Protein AF-0000000087411231 (afdb_homodimer)

pLDDT: mean 96.14, std 9.13, range [47.72, 98.94]

Nearest PDB structures (foldseek):
  5fq0-assembly1_A  TM=8.652E-01  e=1.206E-06  Halomonas sp.
  5fpz-assembly1_A-2  TM=8.728E-01  e=7.879E-06  Yersinia enterocolitica subsp. enterocolitica 8081
  3h8u-assembly1_B  TM=8.174E-01  e=1.911E-05  Klebsiella pneumoniae subsp. pneumoniae MGH 78578
  3h8u-assembly1_A  TM=7.606E-01  e=2.121E-05  Klebsiella pneumoniae subsp. pneumoniae MGH 78578
  2i45-assembly4_H  TM=8.165E-01  e=4.885E-05  Neisseria meningitidis

Structure (mmCIF, N/CA/C/O backbone):
data_AF-0000000087411231-model_v1
#
loop_
_entity.id
_entity.type
_entity.pdbx_description
1 polymer 'Cupin domain-containing protein'
#
loop_
_atom_site.group_PDB
_atom_site.id
_atom_site.type_symbol
_atom_site.label_atom_id
_atom_site.label_alt_id
_atom_site.label_comp_id
_atom_site.label_asym_id
_atom_site.label_entity_id
_atom_site.label_seq_id
_atom_site.pdbx_PDB_ins_code
_atom_site.Cartn_x
_atom_site.Cartn_y
_atom_site.Cartn_z
_atom_site.occupancy
_atom_site.B_iso_or_equiv
_atom_site.auth_seq_id
_atom_site.auth_comp_id
_atom_site.auth_asym_id
_atom_site.auth_atom_id
_atom_site.pdbx_PDB_model_num
ATOM 1 N N . MET A 1 1 ? -2.414 36.594 -11.141 1 47.72 1 MET A N 1
ATOM 2 C CA . MET A 1 1 ? -1.856 35.344 -11.633 1 47.72 1 MET A CA 1
ATOM 3 C C . MET A 1 1 ? -1.964 34.219 -10.586 1 47.72 1 MET A C 1
ATOM 5 O O . MET A 1 1 ? -1.482 34.406 -9.461 1 47.72 1 MET A O 1
ATOM 9 N N . LYS A 1 2 ? -2.99 33.406 -10.641 1 54.22 2 LYS A N 1
ATOM 10 C CA . LYS A 1 2 ? -3.17 32.438 -9.562 1 54.22 2 LYS A CA 1
ATOM 11 C C . LYS A 1 2 ? -1.924 31.578 -9.383 1 54.22 2 LYS A C 1
ATOM 13 O O . LYS A 1 2 ? -1.42 31 -10.344 1 54.22 2 LYS A O 1
ATOM 18 N N . GLN A 1 3 ? -1.006 31.969 -8.492 1 58.84 3 GLN A N 1
ATOM 19 C CA . GLN A 1 3 ? 0.163 31.125 -8.258 1 58.84 3 GLN A CA 1
ATOM 20 C C . GLN A 1 3 ? -0.217 29.656 -8.25 1 58.84 3 GLN A C 1
ATOM 22 O O . GLN A 1 3 ? -1.062 29.234 -7.461 1 58.84 3 GLN A O 1
ATOM 27 N N . VAL A 1 4 ? -0.148 29.156 -9.461 1 57.47 4 VAL A N 1
ATOM 28 C CA . VAL A 1 4 ? -0.49 27.734 -9.562 1 57.47 4 VAL A CA 1
ATOM 29 C C . VAL A 1 4 ? 0.307 26.938 -8.539 1 57.47 4 VAL A C 1
ATOM 31 O O . VAL A 1 4 ? 1.535 26.875 -8.617 1 57.47 4 VAL A O 1
ATOM 34 N N . ILE A 1 5 ? -0.11 26.922 -7.195 1 74.94 5 ILE A N 1
ATOM 35 C CA . ILE A 1 5 ? 0.594 26.172 -6.156 1 74.94 5 ILE A CA 1
ATOM 36 C C . ILE A 1 5 ? 0.52 24.672 -6.453 1 74.94 5 ILE A C 1
ATOM 38 O O . ILE A 1 5 ? -0.564 24.141 -6.684 1 74.94 5 ILE A O 1
ATOM 42 N N . ASN A 1 6 ? 1.626 24.156 -6.844 1 86.06 6 ASN A N 1
ATOM 43 C CA . ASN A 1 6 ? 1.698 22.719 -7.082 1 86.06 6 ASN A CA 1
ATOM 44 C C . ASN A 1 6 ? 1.345 21.922 -5.824 1 86.06 6 ASN A C 1
ATOM 46 O O . ASN A 1 6 ? 1.921 22.141 -4.762 1 86.06 6 ASN A O 1
ATOM 50 N N . PRO A 1 7 ? 0.408 21.109 -5.902 1 94.5 7 PRO A N 1
ATOM 51 C CA . PRO A 1 7 ? 0.033 20.359 -4.707 1 94.5 7 PRO A CA 1
ATOM 52 C C . PRO A 1 7 ? 1.182 19.516 -4.152 1 94.5 7 PRO A C 1
ATOM 54 O O . PRO A 1 7 ? 2.027 19.047 -4.918 1 94.5 7 PRO A O 1
ATOM 57 N N . ILE A 1 8 ? 1.271 19.406 -2.848 1 98 8 ILE A N 1
ATOM 58 C CA . ILE A 1 8 ? 2.244 18.562 -2.16 1 98 8 ILE A CA 1
ATOM 59 C C . ILE A 1 8 ? 1.894 17.094 -2.371 1 98 8 ILE A C 1
ATOM 61 O O . ILE A 1 8 ? 2.762 16.281 -2.707 1 98 8 ILE A O 1
ATOM 65 N N . GLY A 1 9 ? 0.56 16.766 -2.098 1 98.69 9 GLY A N 1
ATOM 66 C CA . GLY A 1 9 ? 0.086 15.391 -2.172 1 98.69 9 GLY A CA 1
ATOM 67 C C . GLY A 1 9 ? -0.519 15.039 -3.518 1 98.69 9 GLY A C 1
ATOM 68 O O . GLY A 1 9 ? -1.134 15.883 -4.1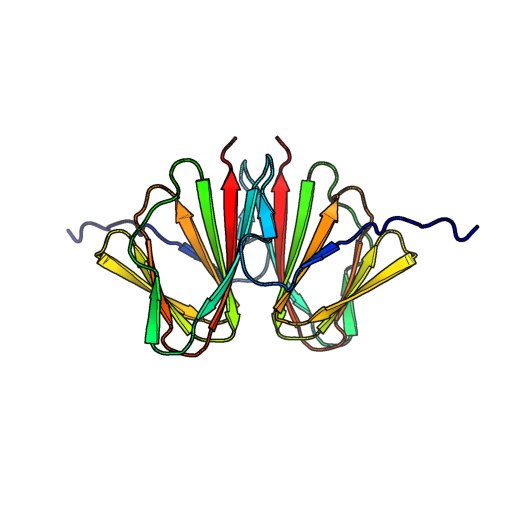68 1 98.69 9 GLY A O 1
ATOM 69 N N . GLN A 1 10 ? -0.316 13.898 -3.916 1 98.56 10 GLN A N 1
ATOM 70 C CA . GLN A 1 10 ? -0.94 13.352 -5.113 1 98.56 10 GLN A CA 1
ATOM 71 C C . GLN A 1 10 ? -1.928 12.242 -4.762 1 98.56 10 GLN A C 1
ATOM 73 O O . GLN A 1 10 ? -1.55 11.234 -4.16 1 98.56 10 GLN A O 1
ATOM 78 N N . GLU A 1 11 ? -3.205 12.422 -5.125 1 98.62 11 GLU A N 1
ATOM 79 C CA . GLU A 1 11 ? -4.199 11.359 -5.004 1 98.62 11 GLU A CA 1
ATOM 80 C C . GLU A 1 11 ? -4.168 10.438 -6.219 1 98.62 11 GLU A C 1
ATOM 82 O O . GLU A 1 11 ? -4.215 10.906 -7.359 1 98.62 11 GLU A O 1
ATOM 87 N N . ILE A 1 12 ? -4.094 9.188 -5.93 1 98.62 12 ILE A N 1
ATOM 88 C CA . ILE A 1 12 ? -3.977 8.188 -6.984 1 98.62 12 ILE A CA 1
ATOM 89 C C . ILE A 1 12 ? -5.145 7.211 -6.902 1 98.62 12 ILE A C 1
ATOM 91 O O . ILE A 1 12 ? -5.266 6.453 -5.938 1 98.62 12 ILE A O 1
ATOM 95 N N . ASN A 1 13 ? -6.035 7.184 -7.93 1 97.81 13 ASN A N 1
ATOM 96 C CA . ASN A 1 13 ? -7.195 6.301 -7.891 1 97.81 13 ASN A CA 1
ATOM 97 C C . ASN A 1 13 ? -7.527 5.746 -9.273 1 97.81 13 ASN A C 1
ATOM 99 O O . ASN A 1 13 ? -8.57 5.113 -9.461 1 97.81 13 ASN A O 1
ATOM 103 N N . THR A 1 14 ? -6.574 6.066 -10.211 1 98.25 14 THR A N 1
ATOM 104 C CA . THR A 1 14 ? -6.77 5.52 -11.547 1 98.25 14 THR A CA 1
ATOM 105 C C . THR A 1 14 ? -6.18 4.117 -11.648 1 98.25 14 THR A C 1
ATOM 107 O O . THR A 1 14 ? -5.262 3.766 -10.906 1 98.25 14 THR A O 1
ATOM 110 N N . LEU A 1 15 ? -6.645 3.34 -12.609 1 98.44 15 LEU A N 1
ATOM 111 C CA . LEU A 1 15 ? -6.176 1.973 -12.805 1 98.44 15 LEU A CA 1
ATOM 112 C C . LEU A 1 15 ? -4.871 1.952 -13.594 1 98.44 15 LEU A C 1
ATOM 114 O O . LEU A 1 15 ? -4.566 2.898 -14.328 1 98.44 15 LEU A O 1
ATOM 118 N N . GLY A 1 16 ? -4.148 0.864 -13.43 1 98.56 16 GLY A N 1
ATOM 119 C CA . GLY A 1 16 ? -2.932 0.663 -14.203 1 98.56 16 GLY A CA 1
ATOM 120 C C . GLY A 1 16 ? -1.675 1.047 -13.445 1 98.56 16 GLY A C 1
ATOM 121 O O . GLY A 1 16 ? -1.702 1.195 -12.219 1 98.56 16 GLY A O 1
ATOM 122 N N . LYS A 1 17 ? -0.571 1.087 -14.234 1 98.75 17 LYS A N 1
ATOM 123 C CA . LYS A 1 17 ? 0.69 1.554 -13.672 1 98.75 17 LYS A CA 1
ATOM 124 C C . LYS A 1 17 ? 0.624 3.041 -13.328 1 98.75 17 LYS A C 1
ATOM 126 O O . LYS A 1 17 ? 0.677 3.887 -14.227 1 98.75 17 LYS A O 1
ATOM 131 N N . VAL A 1 18 ? 0.593 3.32 -12.031 1 98.69 18 VAL A N 1
ATOM 132 C CA . VAL A 1 18 ? 0.247 4.684 -11.641 1 98.69 18 VAL A CA 1
ATO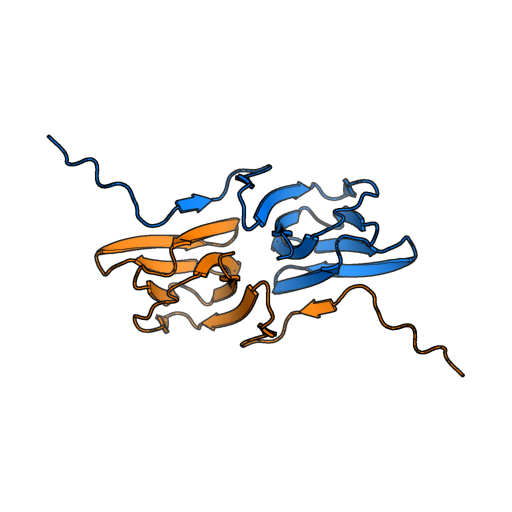M 133 C C . VAL A 1 18 ? 1.504 5.43 -11.203 1 98.69 18 VAL A C 1
ATOM 135 O O . VAL A 1 18 ? 1.532 6.66 -11.195 1 98.69 18 VAL A O 1
ATOM 138 N N . ILE A 1 19 ? 2.523 4.738 -10.711 1 98.69 19 ILE A N 1
ATOM 139 C CA . ILE A 1 19 ? 3.84 5.285 -10.398 1 98.69 19 ILE A CA 1
ATOM 140 C C . ILE A 1 19 ? 4.926 4.32 -10.875 1 98.69 19 ILE A C 1
ATOM 142 O O . ILE A 1 19 ? 4.781 3.104 -10.742 1 98.69 19 ILE A O 1
ATOM 146 N N . ASN A 1 20 ? 5.934 4.797 -11.422 1 98.5 20 ASN A N 1
ATOM 147 C CA . ASN A 1 20 ? 7.145 4.059 -11.75 1 98.5 20 ASN A CA 1
ATOM 148 C C . ASN A 1 20 ? 8.383 4.945 -11.672 1 98.5 20 ASN A C 1
ATOM 150 O O . ASN A 1 20 ? 8.625 5.766 -12.562 1 98.5 20 ASN A O 1
ATOM 154 N N . ASN A 1 21 ? 9.047 4.797 -10.547 1 97.19 21 ASN A N 1
ATOM 155 C CA . ASN A 1 21 ? 10.234 5.625 -10.344 1 97.19 21 ASN A CA 1
ATOM 156 C C . ASN A 1 21 ? 11.383 4.824 -9.734 1 97.19 21 ASN A C 1
ATOM 158 O O . ASN A 1 21 ? 11.414 3.598 -9.844 1 97.19 21 ASN A O 1
ATOM 162 N N . LYS A 1 22 ? 12.398 5.492 -9.203 1 95.69 22 LYS A N 1
ATOM 163 C CA . LYS A 1 22 ? 13.602 4.816 -8.734 1 95.69 22 LYS A CA 1
ATOM 164 C C . LYS A 1 22 ? 13.312 3.973 -7.492 1 95.69 22 LYS A C 1
ATOM 166 O O . LYS A 1 22 ? 14.023 3.006 -7.211 1 95.69 22 LYS A O 1
ATOM 171 N N . GLU A 1 23 ? 12.219 4.266 -6.789 1 97.56 23 GLU A N 1
ATOM 172 C CA . GLU A 1 23 ? 11.953 3.588 -5.523 1 97.56 23 GLU A CA 1
ATOM 173 C C . GLU A 1 23 ? 10.992 2.416 -5.719 1 97.56 23 GLU A C 1
ATOM 175 O O . GLU A 1 23 ? 11.148 1.369 -5.086 1 97.56 23 GLU A O 1
ATOM 180 N N . LEU A 1 24 ? 10.016 2.678 -6.613 1 98.56 24 LEU A N 1
ATOM 181 C CA . LEU A 1 24 ? 8.984 1.646 -6.691 1 98.56 24 LEU A CA 1
ATOM 182 C C . LEU A 1 24 ? 8.188 1.77 -7.984 1 98.56 24 LEU A C 1
ATOM 184 O O . LEU A 1 24 ? 8.281 2.783 -8.68 1 98.56 24 LEU A O 1
ATOM 188 N N . MET A 1 25 ? 7.523 0.711 -8.336 1 98.81 25 MET A N 1
ATOM 189 C CA . MET A 1 25 ? 6.379 0.723 -9.242 1 98.81 25 MET A CA 1
ATOM 190 C C . MET A 1 25 ? 5.082 0.463 -8.484 1 98.81 25 MET A C 1
ATOM 192 O O . MET A 1 25 ? 5.008 -0.462 -7.672 1 98.81 25 MET A O 1
ATOM 196 N N . LEU A 1 26 ? 4.094 1.331 -8.625 1 98.94 26 LEU A N 1
ATOM 197 C CA . LEU A 1 26 ? 2.77 1.161 -8.039 1 98.94 26 LEU A CA 1
ATOM 198 C C . LEU A 1 26 ? 1.729 0.874 -9.117 1 98.94 26 LEU A C 1
ATOM 200 O O . LEU A 1 26 ? 1.634 1.604 -10.102 1 98.94 26 LEU A O 1
ATOM 204 N N . VAL A 1 27 ? 0.974 -0.252 -8.922 1 98.94 27 VAL A N 1
ATOM 205 C CA . VAL A 1 27 ? -0.043 -0.662 -9.883 1 98.94 27 VAL A CA 1
ATOM 206 C C . VAL A 1 27 ? -1.398 -0.773 -9.188 1 98.94 27 VAL A C 1
ATOM 208 O O . VAL A 1 27 ? -1.496 -1.323 -8.094 1 98.94 27 VAL A O 1
ATOM 211 N N . HIS A 1 28 ? -2.404 -0.148 -9.773 1 98.88 28 HIS A N 1
ATOM 212 C CA . HIS A 1 28 ? -3.783 -0.303 -9.32 1 98.88 28 HIS A CA 1
ATOM 213 C C . HIS A 1 28 ? -4.562 -1.225 -10.25 1 98.88 28 HIS A C 1
ATOM 215 O O . HIS A 1 28 ? -4.684 -0.949 -11.453 1 98.88 28 HIS A O 1
ATOM 221 N N . LEU A 1 29 ? -5.102 -2.359 -9.648 1 98.81 29 LEU A N 1
ATOM 222 C CA . LEU A 1 29 ? -5.773 -3.361 -10.469 1 98.81 29 LEU A CA 1
ATOM 223 C C . LEU A 1 29 ? -7.23 -3.52 -10.055 1 98.81 29 LEU A C 1
ATOM 225 O O . LEU A 1 29 ? -7.555 -3.434 -8.867 1 98.81 29 LEU A O 1
ATOM 229 N N . HIS A 1 30 ? -8.031 -3.703 -10.984 1 98.81 30 HIS A N 1
ATOM 230 C CA . HIS A 1 30 ? -9.422 -4.129 -10.82 1 98.81 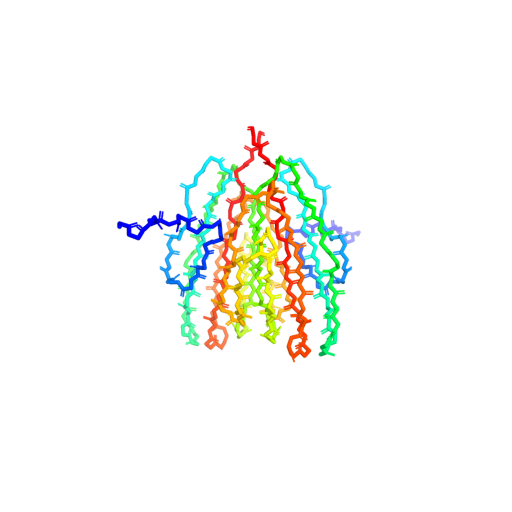30 HIS A CA 1
ATOM 231 C C . HIS A 1 30 ? -9.672 -5.457 -11.531 1 98.81 30 HIS A C 1
ATOM 233 O O . HIS A 1 30 ? -9.344 -5.613 -12.703 1 98.81 30 HIS A O 1
ATOM 239 N N . LEU A 1 31 ? -10.195 -6.402 -10.836 1 98.88 31 LEU A N 1
ATOM 240 C CA . LEU A 1 31 ? -10.57 -7.688 -11.414 1 98.88 31 LEU A CA 1
ATOM 241 C C . LEU A 1 31 ? -12.039 -8 -11.141 1 98.88 31 LEU A C 1
ATOM 243 O O . LEU A 1 31 ? -12.508 -7.871 -10.008 1 98.88 31 LEU A O 1
ATOM 247 N N . LYS A 1 32 ? -12.727 -8.359 -12.125 1 98.81 32 LYS A N 1
ATOM 248 C CA . LYS A 1 32 ? -14.055 -8.922 -11.922 1 98.81 32 LYS A CA 1
ATOM 249 C C . LYS A 1 32 ? -13.969 -10.312 -11.297 1 98.81 32 LYS A C 1
ATOM 251 O O . LYS A 1 32 ? -12.945 -10.984 -11.398 1 98.81 32 LYS A O 1
ATOM 256 N N . SER A 1 33 ? -15.102 -10.641 -10.609 1 98.75 33 SER A N 1
ATOM 257 C CA . SER A 1 33 ? -15.141 -11.984 -10.047 1 98.75 33 SER A CA 1
ATOM 258 C C . SER A 1 33 ? -14.781 -13.039 -11.094 1 98.75 33 SER A C 1
ATOM 260 O O . SER A 1 33 ? -15.305 -13.016 -12.211 1 98.75 33 SER A O 1
ATOM 262 N N . GLY A 1 34 ? -13.797 -13.859 -10.758 1 98.69 34 GLY A N 1
ATOM 263 C CA . GLY A 1 34 ? -13.414 -14.953 -11.633 1 98.69 34 GLY A CA 1
ATOM 264 C C . GLY A 1 34 ? -12.25 -14.609 -12.539 1 98.69 34 GLY A C 1
ATOM 265 O O . GLY A 1 34 ? -11.625 -15.492 -13.125 1 98.69 34 GLY A O 1
ATOM 266 N N . GLU A 1 35 ? -11.961 -13.336 -12.734 1 98.88 35 GLU A N 1
ATOM 267 C CA . GLU A 1 35 ? -10.844 -12.93 -13.578 1 98.88 35 GLU A CA 1
ATOM 268 C C . GLU A 1 35 ? -9.508 -13.328 -12.953 1 98.88 35 GLU A C 1
ATOM 270 O O . GLU A 1 35 ? -9.406 -13.461 -11.734 1 98.88 35 GLU A O 1
ATOM 275 N N . GLN A 1 36 ? -8.531 -13.531 -13.883 1 98.75 36 GLN A N 1
ATOM 276 C CA . GLN A 1 36 ? -7.242 -14.031 -13.422 1 98.75 36 GLN A CA 1
ATOM 277 C C . GLN A 1 36 ? -6.09 -13.25 -14.047 1 98.75 36 GLN A C 1
ATOM 279 O O . GLN A 1 36 ? -6.223 -12.711 -15.148 1 98.75 36 GLN A O 1
ATOM 284 N N . ILE A 1 37 ? -5.004 -13.164 -13.297 1 98.81 37 ILE A N 1
ATOM 285 C CA . ILE A 1 37 ? -3.699 -12.734 -13.789 1 98.81 37 ILE A CA 1
ATOM 286 C C . ILE A 1 37 ? -2.758 -13.93 -13.891 1 98.81 37 ILE A C 1
ATOM 288 O O . ILE A 1 37 ? -2.51 -14.617 -12.891 1 98.81 37 ILE A O 1
ATOM 292 N N . PRO A 1 38 ? -2.275 -14.203 -15.094 1 98.69 38 PRO A N 1
ATOM 293 C CA . PRO A 1 38 ? -1.418 -15.375 -15.258 1 98.69 38 PRO A CA 1
ATOM 294 C C . PRO A 1 38 ? -0.098 -15.258 -14.5 1 98.69 38 PRO A C 1
ATOM 296 O O . PRO A 1 38 ? 0.319 -14.148 -14.156 1 98.69 38 PRO A O 1
ATOM 299 N N . SER A 1 39 ? 0.532 -16.375 -14.328 1 98.75 39 SER A N 1
ATOM 300 C CA . SER A 1 39 ? 1.78 -16.469 -13.578 1 98.75 39 SER A CA 1
ATOM 301 C C . SER A 1 39 ? 2.877 -15.625 -14.227 1 98.75 39 SER A C 1
ATOM 303 O O . SER A 1 39 ? 3.074 -15.672 -15.438 1 98.75 39 SER A O 1
ATOM 305 N N . HIS A 1 40 ? 3.602 -14.805 -13.414 1 98.88 40 HIS A N 1
ATOM 306 C CA . HIS A 1 40 ? 4.742 -13.977 -13.789 1 98.88 40 HIS A CA 1
ATOM 307 C C . 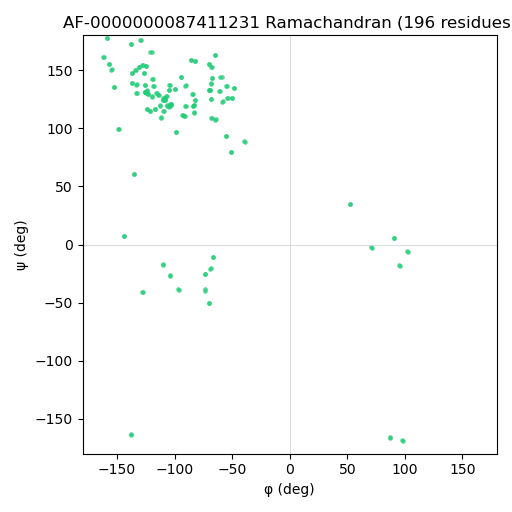HIS A 1 40 ? 5.586 -13.617 -12.57 1 98.88 40 HIS A C 1
ATOM 309 O O . HIS A 1 40 ? 5.281 -14.047 -11.453 1 98.88 40 HIS A O 1
ATOM 315 N N . ASP A 1 41 ? 6.691 -12.906 -12.766 1 98.75 41 ASP A N 1
ATOM 316 C CA . ASP A 1 41 ? 7.508 -12.531 -11.617 1 98.75 41 ASP A CA 1
ATOM 317 C C . ASP A 1 41 ? 7.984 -11.078 -11.727 1 98.75 41 ASP A C 1
ATOM 319 O O . ASP A 1 41 ? 7.641 -10.383 -12.688 1 98.75 41 ASP A O 1
ATOM 323 N N . HIS A 1 42 ? 8.586 -10.625 -10.664 1 98.69 42 HIS A N 1
ATOM 324 C CA . HIS A 1 42 ? 9.125 -9.273 -10.555 1 98.69 42 HIS A CA 1
ATOM 325 C C . HIS A 1 42 ? 10.516 -9.289 -9.93 1 98.69 42 HIS A C 1
ATOM 327 O O . HIS A 1 42 ? 10.766 -8.602 -8.938 1 98.69 42 HIS A O 1
ATOM 333 N N . THR A 1 43 ? 11.398 -9.984 -10.633 1 98.38 43 THR A N 1
ATOM 334 C CA . THR A 1 43 ? 12.727 -10.211 -10.086 1 98.38 43 THR A CA 1
ATOM 335 C C . THR A 1 43 ? 13.391 -8.883 -9.711 1 98.38 43 THR A C 1
ATOM 337 O O . THR A 1 43 ? 13.32 -7.914 -10.461 1 98.38 43 THR A O 1
ATOM 340 N N . GLY A 1 44 ? 14.039 -8.852 -8.531 1 97.81 44 GLY A N 1
ATOM 341 C CA . GLY A 1 44 ? 14.75 -7.668 -8.078 1 97.81 44 GLY A CA 1
ATOM 342 C C . GLY A 1 44 ? 13.891 -6.727 -7.258 1 97.81 44 GLY A C 1
ATOM 343 O O . GLY A 1 44 ? 14.336 -5.648 -6.871 1 97.81 44 GLY A O 1
ATOM 344 N N . ARG A 1 45 ? 12.656 -7.188 -6.977 1 98.56 45 ARG A N 1
ATOM 345 C CA . ARG A 1 45 ? 11.742 -6.312 -6.246 1 98.56 45 ARG A CA 1
ATOM 346 C C . ARG A 1 45 ? 11.109 -7.039 -5.066 1 98.56 45 ARG A C 1
ATOM 348 O O . ARG A 1 45 ? 11.102 -8.273 -5.02 1 98.56 45 ARG A O 1
ATOM 355 N N . GLU A 1 46 ? 10.734 -6.305 -4.062 1 98.69 46 GLU A N 1
ATOM 356 C CA . GLU A 1 46 ? 9.797 -6.789 -3.059 1 98.69 46 GLU A CA 1
ATOM 357 C C . GLU A 1 46 ? 8.359 -6.445 -3.432 1 98.69 46 GLU A C 1
ATOM 359 O O . GLU A 1 46 ? 8.078 -5.324 -3.859 1 98.69 46 GLU A O 1
ATOM 364 N N . VAL A 1 47 ? 7.438 -7.391 -3.262 1 98.94 47 VAL A N 1
ATOM 365 C CA . VAL A 1 47 ? 6.074 -7.184 -3.744 1 98.94 47 VAL A CA 1
ATOM 366 C C . VAL A 1 47 ? 5.109 -7.152 -2.562 1 98.94 47 VAL A C 1
ATOM 368 O O . VAL A 1 47 ? 5.148 -8.031 -1.697 1 98.94 47 VAL A O 1
ATOM 371 N N . PHE A 1 48 ? 4.25 -6.164 -2.479 1 98.94 48 PHE A N 1
ATOM 372 C CA . PHE A 1 48 ? 3.191 -6.023 -1.485 1 98.94 48 PHE A CA 1
ATOM 373 C C . PHE A 1 48 ? 1.834 -5.867 -2.16 1 98.94 48 PHE A C 1
ATOM 375 O O . PHE A 1 48 ? 1.623 -4.934 -2.934 1 98.94 48 PHE A O 1
ATOM 382 N N . PHE A 1 49 ? 0.927 -6.781 -1.966 1 98.94 49 PHE A N 1
ATOM 383 C CA . PHE A 1 49 ? -0.467 -6.676 -2.381 1 98.94 49 PHE A CA 1
ATOM 384 C C . PHE A 1 49 ? -1.314 -6.055 -1.274 1 98.94 49 PHE A C 1
ATOM 386 O O . PHE A 1 49 ? -1.434 -6.621 -0.187 1 98.94 49 PHE A O 1
ATOM 393 N N . THR A 1 50 ? -1.908 -4.988 -1.509 1 98.88 50 THR A N 1
ATOM 394 C CA . THR A 1 50 ? -2.869 -4.395 -0.587 1 98.88 50 THR A CA 1
ATOM 395 C C . THR A 1 50 ? -4.277 -4.438 -1.172 1 98.88 50 THR A C 1
ATOM 397 O O . THR A 1 50 ? -4.594 -3.688 -2.098 1 98.88 50 THR A O 1
ATOM 400 N N . ILE A 1 51 ? -5.113 -5.301 -0.583 1 98.69 51 ILE A N 1
ATOM 401 C CA . ILE A 1 51 ? -6.477 -5.465 -1.077 1 98.69 51 ILE A CA 1
ATOM 402 C C . ILE A 1 51 ? -7.367 -4.363 -0.508 1 98.69 51 ILE A C 1
ATOM 404 O O . ILE A 1 51 ? -7.426 -4.168 0.708 1 98.69 51 ILE A O 1
ATOM 408 N N . VAL A 1 52 ? -8.008 -3.648 -1.379 1 98.19 52 VAL A N 1
ATOM 409 C CA . VAL A 1 52 ? -8.812 -2.539 -0.886 1 98.19 52 VAL A CA 1
ATOM 410 C C . VAL A 1 52 ? -10.297 -2.861 -1.063 1 98.19 52 VAL A C 1
ATOM 412 O O . VAL A 1 52 ? -11.156 -2.219 -0.454 1 98.19 52 VAL A O 1
ATOM 415 N N . LYS A 1 53 ? -10.586 -3.789 -1.863 1 97.88 53 LYS A N 1
ATOM 416 C CA . LYS A 1 53 ? -11.938 -4.301 -2.057 1 97.88 53 LYS A CA 1
ATOM 417 C C . LYS A 1 53 ? -11.914 -5.758 -2.514 1 97.88 53 LYS A C 1
ATOM 419 O O . LYS A 1 53 ? -11.109 -6.129 -3.373 1 97.88 53 LYS A O 1
ATOM 424 N N . GLY A 1 54 ? -12.742 -6.535 -1.934 1 98.19 54 GLY A N 1
ATOM 425 C CA . GLY A 1 54 ? -12.992 -7.887 -2.416 1 98.19 54 GLY A CA 1
ATOM 426 C C . GLY A 1 54 ? -12.031 -8.906 -1.843 1 98.19 54 GLY A C 1
ATOM 427 O O . GLY A 1 54 ? -11.492 -8.719 -0.75 1 98.19 54 GLY A O 1
ATOM 428 N N . THR A 1 55 ? -12.023 -10.094 -2.453 1 98.75 55 THR A N 1
ATOM 429 C CA . THR A 1 55 ? -11.211 -11.234 -2.057 1 98.75 55 THR A CA 1
ATOM 430 C C . THR A 1 55 ? -10.516 -11.852 -3.27 1 98.75 55 THR A C 1
ATOM 432 O O . THR A 1 55 ? -11.156 -12.109 -4.289 1 98.75 55 THR A O 1
ATOM 435 N N . VAL A 1 56 ? -9.195 -12.062 -3.137 1 98.88 56 VAL A N 1
ATOM 436 C CA . VAL A 1 56 ? -8.438 -12.688 -4.211 1 98.88 56 VAL A CA 1
ATOM 437 C C . VAL A 1 56 ? -7.703 -13.914 -3.678 1 98.88 56 VAL A C 1
ATOM 439 O O . VAL A 1 56 ? -7.453 -14.023 -2.475 1 98.88 56 VAL A O 1
ATOM 442 N N . GLU A 1 57 ? -7.461 -14.773 -4.516 1 98.88 57 GLU A N 1
ATOM 443 C CA . GLU A 1 57 ? -6.531 -15.875 -4.285 1 98.88 57 GLU A CA 1
ATOM 444 C C . GLU A 1 57 ? -5.207 -15.633 -5.004 1 98.88 57 GLU A C 1
ATOM 446 O O . GLU A 1 57 ? -5.176 -15.469 -6.227 1 98.88 57 GLU A O 1
ATOM 451 N N . VAL A 1 58 ? -4.148 -15.602 -4.242 1 98.94 58 VAL A N 1
ATOM 452 C CA . VAL A 1 58 ? -2.799 -15.422 -4.762 1 98.94 58 VAL A CA 1
ATOM 453 C C . VAL A 1 58 ? -2.027 -16.734 -4.648 1 98.94 58 VAL A C 1
ATOM 455 O O . VAL A 1 58 ? -1.928 -17.312 -3.561 1 98.94 58 VAL A O 1
ATOM 458 N N . THR A 1 59 ? -1.518 -17.172 -5.746 1 98.94 59 THR A N 1
ATOM 459 C CA . THR A 1 59 ? -0.719 -18.391 -5.75 1 98.94 59 THR A CA 1
ATOM 460 C C . THR A 1 59 ? 0.75 -18.078 -6.016 1 98.94 59 THR A C 1
ATOM 462 O O . THR A 1 59 ? 1.079 -17.406 -6.996 1 98.94 59 THR A O 1
ATOM 465 N N . LEU A 1 60 ? 1.582 -18.547 -5.055 1 98.88 60 LEU A N 1
ATOM 466 C CA . LEU A 1 60 ? 3.021 -18.344 -5.176 1 98.88 60 LEU A CA 1
ATOM 467 C C . LEU A 1 60 ? 3.73 -19.656 -5.535 1 98.88 60 LEU A C 1
ATOM 469 O O . LEU A 1 60 ? 3.516 -20.672 -4.887 1 98.88 60 LEU A O 1
ATOM 473 N N . ASN A 1 61 ? 4.531 -19.625 -6.574 1 98.44 61 ASN A N 1
ATOM 474 C CA . ASN A 1 61 ? 5.301 -20.766 -7.078 1 98.44 61 ASN A CA 1
ATOM 475 C C . ASN A 1 61 ? 4.418 -21.984 -7.309 1 98.44 61 ASN A C 1
ATOM 477 O O . ASN A 1 61 ? 4.777 -23.094 -6.926 1 98.44 61 ASN A O 1
ATOM 481 N N . ASP A 1 62 ? 3.23 -21.703 -7.727 1 96.19 62 ASP A N 1
ATOM 482 C CA . ASP A 1 62 ? 2.256 -22.688 -8.219 1 96.19 62 ASP A CA 1
ATOM 483 C C . ASP A 1 62 ? 1.729 -23.547 -7.074 1 96.19 62 ASP A C 1
ATOM 485 O O . ASP A 1 62 ? 0.82 -24.359 -7.273 1 96.19 62 ASP A O 1
ATOM 489 N N . THR A 1 63 ? 2.213 -23.344 -5.898 1 96.5 63 THR A N 1
ATOM 490 C CA . THR A 1 63 ? 1.825 -24.297 -4.863 1 96.5 63 THR A CA 1
ATOM 491 C C . THR A 1 63 ? 1.294 -23.578 -3.631 1 96.5 63 THR A C 1
ATOM 493 O O . THR A 1 63 ? 0.362 -24.047 -2.979 1 96.5 63 THR A O 1
ATOM 496 N N . GLU A 1 64 ? 1.905 -22.516 -3.244 1 98.5 64 GLU A N 1
ATOM 497 C CA . GLU A 1 64 ? 1.482 -21.797 -2.045 1 98.5 64 GLU A CA 1
ATOM 498 C C . GLU A 1 64 ? 0.337 -20.828 -2.354 1 98.5 64 GLU A C 1
ATOM 500 O O . GLU A 1 64 ? 0.503 -19.891 -3.129 1 98.5 64 GLU A O 1
ATOM 505 N N . VAL A 1 65 ? -0.853 -21.078 -1.654 1 98.5 65 VAL A N 1
ATOM 506 C CA . VAL A 1 65 ? -2.055 -20.312 -1.963 1 98.5 65 VAL A CA 1
ATOM 507 C C . VAL A 1 65 ? -2.432 -19.438 -0.77 1 98.5 65 VAL A C 1
ATOM 509 O O . VAL A 1 65 ? -2.479 -19.906 0.367 1 98.5 65 VAL A O 1
ATOM 512 N N . HIS A 1 66 ? -2.623 -18.203 -1.025 1 98.81 66 HIS A N 1
ATOM 513 C CA . HIS A 1 66 ? -3.111 -17.234 -0.052 1 98.81 66 HIS A CA 1
ATOM 514 C C . HIS A 1 66 ? -4.457 -16.656 -0.479 1 98.81 66 HIS A C 1
ATOM 516 O O . HIS A 1 66 ? -4.559 -16.016 -1.536 1 98.81 66 HIS A O 1
ATOM 522 N N . ARG A 1 67 ? -5.469 -16.859 0.246 1 98.75 67 ARG A N 1
ATOM 523 C CA . ARG A 1 67 ? -6.73 -16.156 0.057 1 98.75 67 ARG A CA 1
ATOM 524 C C . ARG A 1 67 ? -6.809 -14.922 0.948 1 98.75 67 ARG A C 1
ATOM 526 O O . ARG A 1 67 ? -6.898 -15.031 2.172 1 98.75 67 ARG A O 1
ATOM 533 N N . ILE A 1 68 ? -6.77 -13.758 0.306 1 98.44 68 ILE A N 1
ATOM 534 C CA . ILE A 1 68 ? -6.652 -12.547 1.111 1 98.44 68 ILE A CA 1
ATOM 535 C C . ILE A 1 68 ? -7.77 -11.57 0.744 1 98.44 68 ILE A C 1
ATOM 537 O O . ILE A 1 68 ? -8.25 -11.562 -0.393 1 98.44 68 ILE A O 1
ATOM 541 N N . SER A 1 69 ? -8.195 -10.82 1.722 1 98.25 69 SER A N 1
ATOM 542 C CA . SER A 1 69 ? -9.242 -9.812 1.592 1 98.25 69 SER A CA 1
ATOM 543 C C . SER A 1 69 ? -8.797 -8.477 2.17 1 98.25 69 SER A C 1
ATOM 545 O O . SER A 1 69 ? -7.668 -8.344 2.65 1 98.25 69 SER A O 1
ATOM 547 N N . THR A 1 70 ? -9.742 -7.539 1.96 1 96.44 70 THR A N 1
ATOM 548 C CA . THR A 1 70 ? -9.453 -6.191 2.445 1 96.44 70 THR A CA 1
ATOM 549 C C . THR A 1 70 ? -8.953 -6.23 3.887 1 96.44 70 THR A C 1
ATOM 551 O O . THR A 1 70 ? -9.469 -6.992 4.707 1 96.44 70 THR A O 1
ATOM 554 N N . GLY A 1 71 ? -7.914 -5.488 4.141 1 94.69 71 GLY A N 1
ATOM 555 C CA . GLY A 1 71 ? -7.348 -5.441 5.48 1 94.69 71 GLY A CA 1
ATOM 556 C C . GLY A 1 71 ? -6.086 -6.27 5.625 1 94.69 71 GLY A C 1
ATOM 557 O O . GLY A 1 71 ? -5.438 -6.242 6.676 1 94.69 71 GLY A O 1
ATOM 558 N N . THR A 1 72 ? -5.785 -6.965 4.625 1 97.31 72 THR A N 1
ATOM 559 C CA . THR A 1 72 ? -4.582 -7.793 4.633 1 97.31 72 THR A CA 1
ATOM 560 C C . THR A 1 72 ? -3.613 -7.348 3.539 1 97.31 72 THR A C 1
ATOM 562 O O . THR A 1 72 ? -4.031 -7.047 2.42 1 97.31 72 THR A O 1
ATOM 565 N N . VAL A 1 73 ? -2.336 -7.285 3.898 1 98.81 73 VAL A N 1
ATOM 566 C CA . VAL A 1 73 ? -1.264 -7.148 2.918 1 98.81 73 VAL A CA 1
ATOM 567 C C . VAL A 1 73 ? -0.541 -8.484 2.754 1 98.81 73 VAL A C 1
ATOM 569 O O . VAL A 1 73 ? -0.266 -9.172 3.738 1 98.81 73 VAL A O 1
ATOM 572 N N . LEU A 1 74 ? -0.315 -8.883 1.563 1 98.94 74 LEU A N 1
ATOM 573 C CA . LEU A 1 74 ? 0.54 -10.039 1.296 1 98.94 74 LEU A CA 1
ATOM 574 C C . LEU A 1 74 ? 1.9 -9.594 0.769 1 98.94 74 LEU A C 1
ATOM 576 O O . LEU A 1 74 ? 1.98 -8.891 -0.243 1 98.94 74 LEU A O 1
ATOM 580 N N . HIS A 1 75 ? 2.916 -9.93 1.51 1 98.94 75 HIS A N 1
ATOM 581 C CA . HIS A 1 75 ? 4.285 -9.656 1.093 1 98.94 75 HIS A CA 1
ATOM 582 C C . HIS A 1 75 ? 4.977 -10.922 0.598 1 98.94 75 HIS A C 1
ATOM 584 O O . HIS A 1 75 ? 4.855 -11.984 1.215 1 98.94 75 HIS A O 1
ATOM 590 N N . PHE A 1 76 ? 5.715 -10.773 -0.501 1 98.81 76 PHE A N 1
ATOM 591 C CA . PHE A 1 76 ? 6.559 -11.867 -0.965 1 98.81 76 PHE A CA 1
ATOM 592 C C . PHE A 1 76 ? 7.691 -11.344 -1.843 1 98.81 76 PHE A C 1
ATOM 594 O O . PHE A 1 76 ? 7.594 -10.25 -2.404 1 98.81 76 PHE A O 1
ATOM 601 N N . PRO A 1 77 ? 8.828 -12.102 -1.94 1 98.69 77 PRO A N 1
ATOM 602 C CA . PRO A 1 77 ? 9.906 -11.688 -2.84 1 98.69 77 PRO A CA 1
ATOM 603 C C . PRO A 1 77 ? 9.516 -11.781 -4.312 1 98.69 77 PRO A C 1
ATOM 605 O O . PRO A 1 77 ? 8.797 -12.703 -4.711 1 98.69 77 PRO A O 1
ATOM 608 N N . GLY A 1 78 ? 9.977 -10.844 -5.094 1 98.75 78 GLY A N 1
ATOM 609 C CA . GLY A 1 78 ? 9.594 -10.727 -6.492 1 98.75 78 GLY A CA 1
ATOM 610 C C . GLY A 1 78 ? 10.086 -11.875 -7.344 1 98.75 78 GLY A C 1
ATOM 611 O O . GLY A 1 78 ? 9.648 -12.047 -8.484 1 98.75 78 GLY A O 1
ATOM 612 N N . GLU A 1 79 ? 10.953 -12.711 -6.812 1 98.75 79 GLU A N 1
ATOM 613 C CA . GLU A 1 79 ? 11.453 -13.898 -7.5 1 98.75 79 GLU A CA 1
ATOM 614 C C . GLU A 1 79 ? 10.398 -14.992 -7.562 1 98.75 79 GLU A C 1
ATOM 616 O O . GLU A 1 79 ? 10.445 -15.867 -8.43 1 98.75 79 GLU A O 1
ATOM 621 N N . ALA A 1 80 ? 9.484 -14.961 -6.625 1 98.75 80 ALA A N 1
ATOM 622 C CA . ALA A 1 80 ? 8.406 -15.945 -6.648 1 98.75 80 ALA A CA 1
ATOM 623 C C . ALA A 1 80 ? 7.461 -15.688 -7.82 1 98.75 80 ALA A C 1
ATOM 625 O O . ALA A 1 80 ? 7.059 -14.547 -8.062 1 98.75 80 ALA A O 1
ATOM 626 N N . HIS A 1 81 ? 7.156 -16.766 -8.516 1 98.88 81 HIS A N 1
ATOM 627 C CA . HIS A 1 81 ? 6.102 -16.641 -9.516 1 98.88 81 HIS A CA 1
ATOM 628 C C . HIS A 1 81 ? 4.738 -16.453 -8.859 1 98.88 81 HIS A C 1
ATOM 630 O O . HIS A 1 81 ? 4.379 -17.188 -7.941 1 98.88 81 HIS A O 1
ATOM 636 N N . VAL A 1 82 ? 4.008 -15.477 -9.375 1 98.94 82 VAL A N 1
ATOM 637 C CA . VAL A 1 82 ? 2.73 -15.141 -8.75 1 98.94 82 VAL A CA 1
ATOM 638 C C . VAL A 1 82 ? 1.618 -15.195 -9.797 1 98.94 82 VAL A C 1
ATOM 640 O O . VAL A 1 82 ? 1.806 -14.766 -10.938 1 98.94 82 VAL A O 1
ATOM 643 N N . SER A 1 83 ? 0.502 -15.758 -9.445 1 98.94 83 SER A N 1
ATOM 644 C CA . SER A 1 83 ? -0.768 -15.625 -10.148 1 98.94 83 SER A CA 1
ATOM 645 C C . SER A 1 83 ? -1.885 -15.195 -9.203 1 98.94 83 SER A C 1
ATOM 647 O O . SER A 1 83 ? -1.808 -15.438 -8 1 98.94 83 SER A O 1
ATOM 649 N N . VAL A 1 84 ? -2.908 -14.547 -9.758 1 98.94 84 VAL A N 1
ATOM 650 C CA . VAL A 1 84 ? -3.994 -14.016 -8.938 1 98.94 84 VAL A CA 1
ATOM 651 C C . VAL A 1 84 ? -5.34 -14.391 -9.562 1 98.94 84 VAL A C 1
ATOM 653 O O . VAL A 1 84 ? -5.512 -14.312 -10.781 1 98.94 84 VAL A O 1
ATOM 656 N N . LYS A 1 85 ? -6.238 -14.781 -8.773 1 98.88 85 LYS A N 1
ATOM 657 C CA . LYS A 1 85 ? -7.633 -14.984 -9.156 1 98.88 85 LYS A CA 1
ATOM 658 C C . LYS A 1 85 ? -8.57 -14.188 -8.25 1 98.88 85 LYS A C 1
ATOM 660 O O . LYS A 1 85 ? -8.453 -14.25 -7.023 1 98.88 85 LYS A O 1
ATOM 665 N N . ALA A 1 86 ? -9.5 -13.453 -8.906 1 98.88 86 ALA A N 1
ATOM 666 C CA . ALA A 1 86 ? -10.508 -12.758 -8.117 1 98.88 86 ALA A CA 1
ATO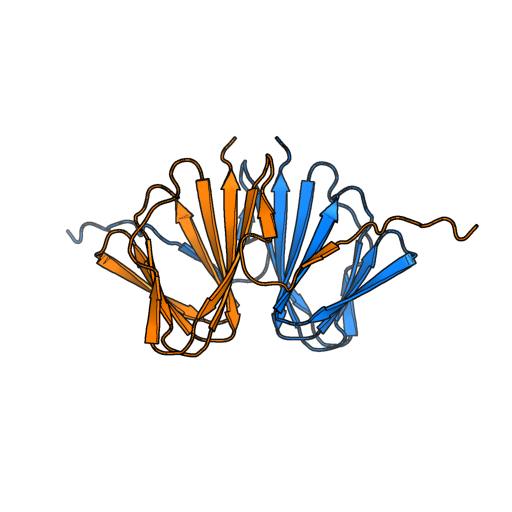M 667 C C . ALA A 1 86 ? -11.664 -13.68 -7.75 1 98.88 86 ALA A C 1
ATOM 669 O O . ALA A 1 86 ? -12.414 -14.117 -8.625 1 98.88 86 ALA A O 1
ATOM 670 N N . ILE A 1 87 ? -11.766 -13.945 -6.473 1 98.75 87 ILE A N 1
ATOM 671 C CA . ILE A 1 87 ? -12.891 -14.734 -5.992 1 98.75 87 ILE A CA 1
ATOM 672 C C . ILE A 1 87 ? -14.164 -13.898 -6.023 1 98.75 87 ILE A C 1
ATOM 674 O O . ILE A 1 87 ? -15.234 -14.398 -6.367 1 98.75 87 ILE A O 1
ATOM 678 N N . GLU A 1 88 ? -14.047 -12.625 -5.68 1 98.69 88 GLU A N 1
ATOM 679 C CA . GLU A 1 88 ? -15.031 -11.555 -5.828 1 98.69 88 GLU A CA 1
ATOM 680 C C . GLU A 1 88 ? -14.484 -10.422 -6.688 1 98.69 88 GLU A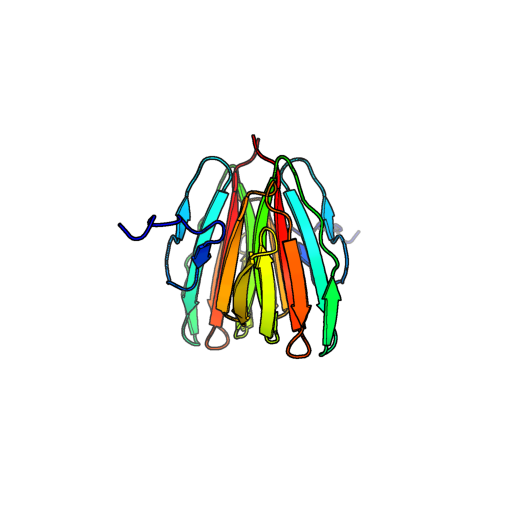 C 1
ATOM 682 O O . GLU A 1 88 ? -13.281 -10.328 -6.918 1 98.69 88 GLU A O 1
ATOM 687 N N . GLU A 1 89 ? -15.438 -9.562 -7.113 1 98.75 89 GLU A N 1
ATOM 688 C CA . GLU A 1 89 ? -14.953 -8.312 -7.688 1 98.75 89 GLU A CA 1
ATOM 689 C C . GLU A 1 89 ? -14 -7.598 -6.73 1 98.75 89 GLU A C 1
ATOM 691 O O . GLU A 1 89 ? -14.328 -7.395 -5.559 1 98.75 89 GLU A O 1
ATOM 696 N N . SER A 1 90 ? -12.797 -7.297 -7.27 1 98.69 90 SER A N 1
ATOM 697 C CA . SER A 1 90 ? -11.75 -6.859 -6.348 1 98.69 90 SER A CA 1
ATOM 698 C C . SER A 1 90 ? -10.984 -5.668 -6.906 1 98.69 90 SER A C 1
ATOM 700 O O . SER A 1 90 ? -10.812 -5.547 -8.117 1 98.69 90 SER A O 1
ATOM 702 N N . ASP A 1 91 ? -10.539 -4.812 -5.996 1 98.44 91 ASP A N 1
ATOM 703 C CA . ASP A 1 91 ? -9.586 -3.732 -6.223 1 98.44 91 ASP A CA 1
ATOM 704 C C . ASP A 1 91 ? -8.383 -3.855 -5.289 1 98.44 91 ASP A C 1
ATOM 706 O O . ASP A 1 91 ? -8.539 -4.141 -4.102 1 98.44 91 ASP A O 1
ATOM 710 N N . PHE A 1 92 ? -7.219 -3.709 -5.891 1 98.69 92 PHE A N 1
ATOM 711 C CA . PHE A 1 92 ? -6.055 -3.791 -5.016 1 98.69 92 PHE A CA 1
ATOM 712 C C . PHE A 1 92 ? -4.871 -3.039 -5.613 1 98.69 92 PHE A C 1
ATOM 714 O O . PHE A 1 92 ? -4.816 -2.82 -6.824 1 98.69 92 PHE A O 1
ATOM 721 N N . PHE A 1 93 ? -4.023 -2.527 -4.77 1 98.88 93 PHE A N 1
ATOM 722 C CA . PHE A 1 93 ? -2.766 -1.889 -5.141 1 98.88 93 PHE A CA 1
ATOM 723 C C . PHE A 1 93 ? -1.596 -2.85 -4.965 1 98.88 93 PHE A C 1
ATOM 725 O O . PHE A 1 93 ? -1.525 -3.574 -3.971 1 98.88 93 PHE A O 1
ATOM 732 N N . VAL A 1 94 ? -0.73 -2.91 -5.965 1 98.94 94 VAL A N 1
ATOM 733 C CA . VAL A 1 94 ? 0.511 -3.672 -5.867 1 98.94 94 VAL A CA 1
ATOM 734 C C . VAL A 1 94 ? 1.699 -2.715 -5.801 1 98.94 94 VAL A C 1
ATOM 736 O O . VAL A 1 94 ? 1.925 -1.927 -6.723 1 98.94 94 VAL A O 1
ATOM 739 N N . TYR A 1 95 ? 2.354 -2.746 -4.664 1 98.94 95 TYR A N 1
ATOM 740 C CA . TYR A 1 95 ? 3.609 -2.021 -4.5 1 98.94 95 TYR A CA 1
ATOM 741 C C . TYR A 1 95 ? 4.801 -2.906 -4.852 1 98.94 95 TYR A C 1
ATOM 743 O O . TYR A 1 95 ? 5.051 -3.91 -4.184 1 98.94 95 TYR A O 1
ATOM 751 N N . LEU A 1 96 ? 5.477 -2.643 -5.914 1 98.94 96 LEU A N 1
ATOM 752 C CA . LEU A 1 96 ? 6.734 -3.285 -6.277 1 98.94 96 LEU A CA 1
ATOM 753 C C . LEU A 1 96 ? 7.922 -2.406 -5.902 1 98.94 96 LEU A C 1
ATOM 755 O O . LEU A 1 96 ? 8.25 -1.458 -6.621 1 98.94 96 LEU A O 1
ATOM 759 N N . ILE A 1 97 ? 8.492 -2.715 -4.727 1 98.81 97 ILE A N 1
ATOM 760 C CA . ILE A 1 97 ? 9.578 -1.905 -4.176 1 98.81 97 ILE A CA 1
ATOM 761 C C . ILE A 1 97 ? 10.906 -2.334 -4.789 1 98.81 97 ILE A C 1
ATOM 763 O O . ILE A 1 97 ? 11.297 -3.498 -4.688 1 98.81 97 ILE A O 1
ATOM 767 N N . ASN A 1 98 ? 11.562 -1.343 -5.461 1 97.88 98 ASN A N 1
ATOM 768 C CA . ASN A 1 98 ? 12.867 -1.652 -6.035 1 97.88 98 ASN A CA 1
ATOM 769 C C . ASN A 1 98 ? 13.914 -1.879 -4.953 1 97.88 98 ASN A C 1
ATOM 771 O O . ASN A 1 98 ? 14.094 -1.035 -4.074 1 97.88 98 ASN A O 1
ATOM 775 N N . ARG A 1 99 ? 14.562 -3.018 -5.023 1 95.69 99 ARG A N 1
ATOM 776 C CA . ARG A 1 99 ? 15.594 -3.307 -4.035 1 95.69 99 ARG A CA 1
ATOM 777 C C . ARG A 1 99 ? 16.797 -2.393 -4.223 1 95.69 99 ARG A C 1
ATOM 779 O O . ARG A 1 99 ? 17.188 -2.094 -5.352 1 95.69 99 ARG A O 1
ATOM 786 N N . GLN A 1 100 ? 17.328 -1.918 -3.045 1 83.88 100 GLN A N 1
ATOM 787 C CA . GLN A 1 100 ? 18.531 -1.095 -3.057 1 83.88 100 GLN A CA 1
ATOM 788 C C . GLN A 1 100 ? 19.781 -1.951 -3.248 1 83.88 100 GLN A C 1
ATOM 790 O O . GLN A 1 100 ? 19.828 -3.109 -2.826 1 83.88 100 GLN A O 1
ATOM 795 N N . MET B 1 1 ? 9.672 -35.938 9.859 1 47.78 1 MET B N 1
ATOM 796 C CA . MET B 1 1 ? 10.016 -34.562 10.219 1 47.78 1 MET B CA 1
ATOM 797 C C . MET B 1 1 ? 9.352 -33.562 9.273 1 47.78 1 MET B C 1
ATOM 799 O O . MET B 1 1 ? 9.523 -33.656 8.055 1 47.78 1 MET B O 1
ATOM 803 N N . LYS B 1 2 ? 8.234 -33.031 9.641 1 53.94 2 LYS B N 1
ATOM 804 C CA . LYS B 1 2 ? 7.516 -32.188 8.688 1 53.94 2 LYS B CA 1
ATOM 805 C C . LYS B 1 2 ? 8.406 -31.062 8.18 1 53.94 2 LYS B C 1
ATOM 807 O O . LYS B 1 2 ? 9.016 -30.328 8.977 1 53.94 2 LYS B O 1
ATOM 812 N N . GLN B 1 3 ? 9.094 -31.25 7.059 1 58.72 3 GLN B N 1
ATOM 813 C CA . GLN B 1 3 ? 9.906 -30.172 6.52 1 58.72 3 GLN B CA 1
ATOM 814 C C . GLN B 1 3 ? 9.195 -28.828 6.676 1 58.72 3 GLN B C 1
ATOM 816 O O . GLN B 1 3 ? 8.086 -28.641 6.18 1 58.72 3 GLN B O 1
ATOM 821 N N . VAL B 1 4 ? 9.484 -28.297 7.844 1 56.12 4 VAL B N 1
ATOM 822 C CA . VAL B 1 4 ? 8.859 -27 8.094 1 56.12 4 VAL B CA 1
ATOM 823 C C . VAL B 1 4 ? 9.125 -26.078 6.914 1 56.12 4 VAL B C 1
ATOM 825 O O . VAL B 1 4 ? 10.266 -25.703 6.648 1 56.12 4 VAL B O 1
ATOM 828 N N . ILE B 1 5 ? 8.367 -26.188 5.738 1 74.38 5 ILE B N 1
ATOM 829 C CA . ILE B 1 5 ? 8.547 -25.328 4.57 1 74.38 5 ILE B CA 1
ATOM 830 C C . ILE B 1 5 ? 8.195 -23.891 4.93 1 74.38 5 ILE B C 1
ATOM 832 O O . ILE B 1 5 ? 7.117 -23.625 5.461 1 74.38 5 ILE B O 1
ATOM 836 N N . ASN B 1 6 ? 9.211 -23.109 5.039 1 85.56 6 ASN B N 1
ATOM 837 C CA . ASN B 1 6 ? 8.992 -21.688 5.293 1 85.56 6 ASN B CA 1
ATOM 838 C C . ASN B 1 6 ? 8.125 -21.047 4.215 1 85.56 6 ASN B C 1
ATOM 840 O O . ASN B 1 6 ? 8.422 -21.172 3.023 1 85.56 6 ASN B O 1
ATOM 844 N N . PRO B 1 7 ? 7.086 -20.469 4.582 1 94.44 7 PRO B N 1
ATOM 845 C CA . PRO B 1 7 ? 6.223 -19.875 3.559 1 94.44 7 PRO B CA 1
ATOM 846 C C . PRO B 1 7 ? 6.938 -18.797 2.738 1 94.44 7 PRO B C 1
ATOM 848 O O . PRO B 1 7 ? 7.816 -18.109 3.254 1 94.44 7 PRO B O 1
ATOM 851 N N . ILE B 1 8 ? 6.633 -18.719 1.461 1 97.94 8 ILE B N 1
ATOM 852 C CA . ILE B 1 8 ? 7.145 -17.688 0.559 1 97.94 8 ILE B CA 1
ATOM 853 C C . ILE B 1 8 ? 6.52 -16.344 0.909 1 97.94 8 ILE B C 1
ATOM 855 O O . ILE B 1 8 ? 7.227 -15.328 1.016 1 97.94 8 ILE B O 1
ATOM 859 N N . GLY B 1 9 ? 5.121 -16.359 1.03 1 98.69 9 GLY B N 1
ATOM 860 C CA . GLY B 1 9 ? 4.371 -15.133 1.281 1 98.69 9 GLY B CA 1
ATOM 861 C C . GLY B 1 9 ? 4.102 -14.891 2.754 1 98.69 9 GLY B C 1
ATOM 862 O O . GLY B 1 9 ? 3.932 -15.844 3.523 1 98.69 9 GLY B O 1
ATOM 863 N N . GLN B 1 10 ? 4.121 -13.727 3.119 1 98.56 10 GLN B N 1
ATOM 864 C CA . GLN B 1 10 ? 3.746 -13.297 4.465 1 98.56 10 GLN B CA 1
ATOM 865 C C . GLN B 1 10 ? 2.465 -12.469 4.441 1 98.56 10 GLN B C 1
ATOM 867 O O . GLN B 1 10 ? 2.412 -11.422 3.795 1 98.56 10 GLN B O 1
ATOM 872 N N . GLU B 1 11 ? 1.418 -12.938 5.137 1 98.62 11 GLU B N 1
ATOM 873 C CA . GLU B 1 11 ? 0.208 -12.148 5.336 1 98.62 11 GLU B CA 1
ATOM 874 C C . GLU B 1 11 ? 0.356 -11.203 6.527 1 98.62 11 GLU B C 1
ATOM 876 O O . GLU B 1 11 ? 0.747 -11.633 7.617 1 98.62 11 GLU B O 1
ATOM 881 N N . ILE B 1 12 ? 0.054 -9.992 6.277 1 98.62 12 ILE B N 1
ATOM 882 C CA . ILE B 1 12 ? 0.223 -8.961 7.293 1 98.62 12 ILE B CA 1
ATOM 883 C C . ILE B 1 12 ? -1.119 -8.289 7.578 1 98.62 12 ILE B C 1
ATOM 885 O O . ILE B 1 12 ? -1.68 -7.613 6.711 1 98.62 12 ILE B O 1
ATOM 889 N N . ASN B 1 13 ? -1.671 -8.438 8.805 1 97.81 13 ASN B N 1
ATOM 890 C CA . ASN B 1 13 ? -2.971 -7.855 9.125 1 97.81 13 ASN B CA 1
ATOM 891 C C . ASN B 1 13 ? -3.021 -7.348 10.562 1 97.81 13 ASN B C 1
ATOM 893 O O . ASN B 1 13 ? -4.082 -6.953 11.047 1 97.81 13 ASN B O 1
ATOM 897 N N . THR B 1 14 ? -1.803 -7.406 11.18 1 98.25 14 THR B N 1
ATOM 898 C CA . THR B 1 14 ? -1.738 -6.875 12.531 1 98.25 14 THR B CA 1
ATOM 899 C C . THR B 1 14 ? -1.492 -5.367 12.516 1 98.25 14 THR B C 1
ATOM 901 O O . THR B 1 14 ? -0.935 -4.84 11.547 1 98.25 14 THR B O 1
ATOM 904 N N . LEU B 1 15 ? -1.839 -4.695 13.602 1 98.44 15 LEU B N 1
ATOM 905 C CA . LEU B 1 15 ? -1.675 -3.248 13.703 1 98.44 15 LEU B CA 1
ATOM 906 C C . LEU B 1 15 ? -0.245 -2.889 14.094 1 98.44 15 LEU B C 1
ATOM 908 O O . LEU B 1 15 ? 0.47 -3.711 14.672 1 98.44 15 LEU B O 1
ATOM 912 N N . GLY B 1 16 ? 0.121 -1.66 13.781 1 98.56 16 GLY B N 1
ATOM 913 C CA . GLY B 1 16 ? 1.421 -1.148 14.18 1 98.56 16 GLY B CA 1
ATOM 914 C C . GLY B 1 16 ? 2.467 -1.248 13.086 1 98.56 16 GLY B C 1
ATOM 915 O O . GLY B 1 16 ? 2.133 -1.432 11.914 1 98.56 16 GLY B O 1
ATOM 916 N N . LYS B 1 17 ? 3.729 -1.002 13.531 1 98.75 17 LYS B N 1
ATOM 917 C CA . LYS B 1 17 ? 4.855 -1.177 12.609 1 98.75 17 LYS B CA 1
ATOM 918 C C . LYS B 1 17 ? 5.051 -2.646 12.258 1 98.75 17 LYS B C 1
ATOM 920 O O . LYS B 1 17 ? 5.551 -3.426 13.07 1 98.75 17 LYS B O 1
ATOM 925 N N . VAL B 1 18 ? 4.715 -2.969 11.016 1 98.75 18 VAL B N 1
ATOM 926 C CA . VAL B 1 18 ? 4.605 -4.387 10.695 1 98.75 18 VAL B CA 1
ATOM 927 C C . VAL B 1 18 ? 5.828 -4.828 9.891 1 98.75 18 VAL B C 1
ATOM 929 O O . VAL B 1 18 ? 6.145 -6.02 9.828 1 98.75 18 VAL B O 1
ATOM 932 N N . ILE B 1 19 ? 6.48 -3.926 9.156 1 98.69 19 ILE B N 1
ATOM 933 C CA . ILE B 1 19 ? 7.746 -4.156 8.469 1 98.69 19 ILE B CA 1
ATOM 934 C C . ILE B 1 19 ? 8.664 -2.947 8.656 1 98.69 19 ILE B C 1
ATOM 936 O O . ILE B 1 19 ? 8.203 -1.804 8.609 1 98.69 19 ILE B O 1
ATOM 940 N N . ASN B 1 20 ? 9.859 -3.143 8.875 1 98.5 20 ASN B N 1
ATOM 941 C CA . ASN B 1 20 ? 10.906 -2.125 8.883 1 98.5 20 ASN B CA 1
ATOM 942 C C . ASN B 1 20 ? 12.25 -2.695 8.43 1 98.5 20 ASN B C 1
ATOM 944 O O . ASN B 1 20 ? 12.914 -3.406 9.188 1 98.5 20 ASN B O 1
ATOM 948 N N . ASN B 1 21 ? 12.531 -2.428 7.164 1 97.25 21 ASN B N 1
ATOM 949 C CA . ASN B 1 21 ? 13.773 -2.955 6.617 1 97.25 21 ASN B CA 1
ATOM 950 C C . ASN B 1 21 ? 14.484 -1.924 5.742 1 97.25 21 ASN B C 1
ATOM 952 O O . ASN B 1 21 ? 14.25 -0.722 5.879 1 97.25 21 ASN B O 1
ATOM 956 N N . LYS B 1 22 ? 15.422 -2.342 4.922 1 95.75 22 LYS B N 1
ATOM 957 C CA . LYS B 1 22 ? 16.25 -1.416 4.152 1 95.75 22 LYS B CA 1
ATOM 958 C C . LYS B 1 22 ? 15.43 -0.71 3.076 1 95.75 22 LYS B C 1
ATOM 960 O O . LYS B 1 22 ? 15.781 0.39 2.645 1 95.75 22 LYS B O 1
ATOM 965 N N . GLU B 1 23 ? 14.297 -1.288 2.697 1 97.56 23 GLU B N 1
ATOM 966 C CA . GLU B 1 23 ? 13.531 -0.734 1.584 1 97.56 23 GLU B CA 1
ATOM 967 C C . GLU B 1 23 ? 12.414 0.184 2.08 1 97.56 23 GLU B C 1
ATOM 969 O O . GLU B 1 23 ? 12.133 1.217 1.468 1 97.56 23 GLU B O 1
ATOM 974 N N . LEU B 1 24 ? 11.812 -0.275 3.201 1 98.5 24 LEU B N 1
ATOM 975 C CA . LEU B 1 24 ? 10.633 0.483 3.6 1 98.5 24 LEU B CA 1
ATOM 976 C C . LEU B 1 24 ? 10.281 0.215 5.059 1 98.5 24 LEU B C 1
ATOM 978 O O . LEU B 1 24 ? 10.797 -0.728 5.664 1 98.5 24 LEU B O 1
ATOM 982 N N . MET B 1 25 ? 9.508 1.086 5.617 1 98.81 25 MET B N 1
ATOM 983 C CA . MET B 1 25 ? 8.703 0.832 6.805 1 98.81 25 MET B CA 1
ATOM 984 C C . MET B 1 25 ? 7.219 0.753 6.449 1 98.81 25 MET B C 1
ATOM 986 O O . MET B 1 25 ? 6.703 1.611 5.734 1 98.81 25 MET B O 1
ATOM 990 N N . LEU B 1 26 ? 6.543 -0.325 6.832 1 98.94 26 LEU B N 1
ATOM 991 C CA . LEU B 1 26 ? 5.109 -0.496 6.645 1 98.94 26 LEU B CA 1
ATOM 992 C C . LEU B 1 26 ? 4.375 -0.425 7.977 1 98.94 26 LEU B C 1
ATOM 994 O O . LEU B 1 26 ? 4.734 -1.121 8.93 1 98.94 26 LEU B O 1
ATOM 998 N N . VAL B 1 27 ? 3.354 0.479 8.039 1 98.94 27 VAL B N 1
ATOM 999 C CA . VAL B 1 27 ? 2.582 0.669 9.266 1 98.94 27 VAL B CA 1
ATOM 1000 C C . VAL B 1 27 ? 1.101 0.431 8.984 1 98.94 27 VAL B C 1
ATOM 1002 O O . VAL B 1 27 ? 0.57 0.903 7.977 1 98.94 27 VAL B O 1
ATOM 1005 N N . HIS B 1 28 ? 0.481 -0.391 9.805 1 98.88 28 HIS B N 1
ATOM 1006 C CA . HIS B 1 28 ? -0.964 -0.589 9.773 1 98.88 28 HIS B CA 1
ATOM 1007 C C . HIS B 1 28 ? -1.65 0.152 10.914 1 98.88 28 HIS B C 1
ATOM 1009 O O . HIS B 1 28 ? -1.359 -0.098 12.086 1 98.88 28 HIS B O 1
ATOM 1015 N N . LEU B 1 29 ? -2.59 1.102 10.516 1 98.81 29 LEU B N 1
ATOM 1016 C CA . LEU B 1 29 ? -3.223 1.942 11.531 1 98.81 29 LEU B CA 1
ATOM 1017 C C . LEU B 1 29 ? -4.734 1.731 11.539 1 98.81 29 LEU B C 1
ATOM 1019 O O . LEU B 1 29 ? -5.348 1.531 10.492 1 98.81 29 LEU B O 1
ATOM 1023 N N . HIS B 1 30 ? -5.27 1.746 12.664 1 98.81 30 HIS B N 1
ATOM 1024 C CA . HIS B 1 30 ? -6.703 1.82 12.906 1 98.81 30 HIS B CA 1
ATOM 1025 C C . HIS B 1 30 ? -7.062 3.068 13.711 1 98.81 30 HIS B C 1
ATOM 1027 O O . HIS B 1 30 ? -6.461 3.338 14.75 1 98.81 30 HIS B O 1
ATOM 1033 N N . LEU B 1 31 ? -7.973 3.832 13.234 1 98.88 31 LEU B N 1
ATOM 1034 C CA . LEU B 1 31 ? -8.461 5.008 13.938 1 98.88 31 LEU B CA 1
ATOM 1035 C C . LEU B 1 31 ? -9.977 4.953 14.094 1 98.88 31 LEU B C 1
ATOM 1037 O O . LEU B 1 31 ? -10.695 4.68 13.133 1 98.88 31 LEU B O 1
ATOM 1041 N N . LYS B 1 32 ? -10.43 5.176 15.242 1 98.81 32 LYS B N 1
ATOM 1042 C CA . LYS B 1 32 ? -11.859 5.398 15.438 1 98.81 32 LYS B CA 1
ATOM 1043 C C . LYS B 1 32 ? -12.289 6.746 14.859 1 98.81 32 LYS B C 1
ATOM 1045 O O . LYS B 1 32 ? -11.469 7.648 14.703 1 98.81 32 LYS B O 1
ATOM 1050 N N . SER B 1 33 ? -13.617 6.777 14.523 1 98.75 33 SER B N 1
ATOM 1051 C CA . SER B 1 33 ? -14.133 8.055 14.039 1 98.75 33 SER B CA 1
ATOM 1052 C C . SER B 1 33 ? -13.758 9.195 14.984 1 98.75 33 SER B C 1
ATOM 1054 O O . SER B 1 33 ? -13.93 9.086 16.203 1 98.75 33 SER B O 1
ATOM 1056 N N . GLY B 1 34 ? -13.133 10.219 14.414 1 98.75 34 GLY B N 1
ATOM 1057 C CA . GLY B 1 34 ? -12.789 11.406 15.188 1 98.75 34 GLY B CA 1
ATOM 1058 C C . GLY B 1 34 ? -11.375 11.375 15.727 1 98.75 34 GLY B C 1
ATOM 1059 O O . GLY B 1 34 ? -10.844 12.406 16.141 1 98.75 34 GLY B O 1
ATOM 1060 N N . GLU B 1 35 ? -10.742 10.219 15.773 1 98.88 35 GLU B N 1
ATOM 1061 C CA . GLU B 1 35 ? -9.375 10.125 16.266 1 98.88 35 GLU B CA 1
ATOM 1062 C C . GLU B 1 35 ? -8.398 10.805 15.305 1 98.88 35 GLU B C 1
ATOM 1064 O O . GLU B 1 35 ? -8.672 10.914 14.109 1 98.88 35 GLU B O 1
ATOM 1069 N N . GLN B 1 36 ? -7.281 11.273 15.938 1 98.75 36 GLN B N 1
ATOM 1070 C CA . GLN B 1 36 ? -6.336 12.055 15.148 1 98.75 36 GLN B CA 1
ATOM 1071 C C . GLN B 1 36 ? -4.902 11.594 15.391 1 98.75 36 GLN B C 1
ATOM 1073 O O . GLN B 1 36 ? -4.586 11.078 16.469 1 98.75 36 GLN B O 1
ATOM 1078 N N . ILE B 1 37 ? -4.074 11.742 14.367 1 98.81 37 ILE B N 1
ATOM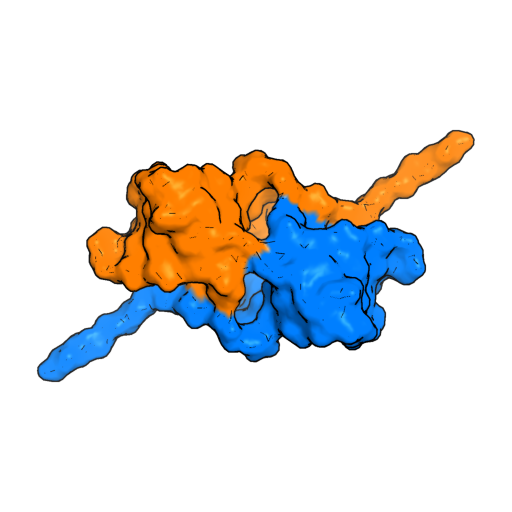 1079 C CA . ILE B 1 37 ? -2.623 11.656 14.453 1 98.81 37 ILE B CA 1
ATOM 1080 C C . ILE B 1 37 ? -2.01 13.047 14.328 1 98.81 37 ILE B C 1
ATOM 1082 O O . ILE B 1 37 ? -2.219 13.734 13.328 1 98.81 37 ILE B O 1
ATOM 1086 N N . PRO B 1 38 ? -1.291 13.469 15.367 1 98.69 38 PRO B N 1
ATOM 1087 C CA . PRO B 1 38 ? -0.732 14.82 15.328 1 98.69 38 PRO B CA 1
ATOM 1088 C C . PRO B 1 38 ? 0.317 14.992 14.227 1 98.69 38 PRO B C 1
ATOM 1090 O O . PRO B 1 38 ? 0.872 14.008 13.742 1 98.69 38 PRO B O 1
ATOM 1093 N N . SER B 1 39 ? 0.588 16.219 13.922 1 98.75 39 SER B N 1
ATOM 1094 C CA . SER B 1 39 ? 1.518 16.594 12.859 1 98.75 39 SER B CA 1
ATOM 1095 C C . SER B 1 39 ? 2.918 16.047 13.141 1 98.75 39 SER B C 1
ATOM 1097 O O . SER B 1 39 ? 3.428 16.188 14.25 1 98.75 39 SER B O 1
ATOM 1099 N N . HIS B 1 40 ? 3.559 15.406 12.141 1 98.88 40 HIS B N 1
ATOM 1100 C CA . HIS B 1 40 ? 4.922 14.883 12.148 1 98.88 40 HIS B CA 1
ATOM 1101 C C . HIS B 1 40 ? 5.449 14.703 10.734 1 98.88 40 HIS B C 1
ATOM 1103 O O . HIS B 1 40 ? 4.758 15.023 9.758 1 98.88 40 HIS B O 1
ATOM 1109 N N . ASP B 1 41 ? 6.715 14.273 10.586 1 98.75 41 ASP B N 1
ATOM 1110 C CA . ASP B 1 41 ? 7.242 14.062 9.242 1 98.75 41 ASP B CA 1
ATOM 1111 C C . ASP B 1 41 ? 8.062 12.781 9.156 1 98.75 41 ASP B C 1
ATOM 1113 O O . ASP B 1 41 ? 8.172 12.047 10.141 1 98.75 41 ASP B O 1
ATOM 1117 N N . HIS B 1 42 ? 8.43 12.445 7.945 1 98.69 42 HIS B N 1
ATOM 1118 C CA . HIS B 1 42 ? 9.219 11.258 7.641 1 98.69 42 HIS B CA 1
ATOM 1119 C C . HIS B 1 42 ? 10.336 11.578 6.652 1 98.69 42 HIS B C 1
ATOM 1121 O O . HIS B 1 42 ? 10.453 10.93 5.609 1 98.69 42 HIS B O 1
ATOM 1127 N N . THR B 1 43 ? 11.195 12.492 7.113 1 98.38 43 THR B N 1
ATOM 1128 C CA . THR B 1 43 ? 12.227 13.008 6.219 1 98.38 43 THR B CA 1
ATOM 1129 C C . THR B 1 43 ? 13.055 11.867 5.633 1 98.38 43 THR B C 1
ATOM 1131 O O . THR B 1 43 ? 13.43 10.938 6.344 1 98.38 43 THR B O 1
ATOM 1134 N N . GLY B 1 44 ? 13.336 11.945 4.32 1 97.81 44 GLY B N 1
ATOM 1135 C CA . GLY B 1 44 ? 14.156 10.953 3.645 1 97.81 44 GLY B CA 1
ATOM 1136 C C . GLY B 1 44 ? 13.352 9.805 3.064 1 97.81 44 GLY B C 1
ATOM 1137 O O . GLY B 1 44 ? 13.922 8.852 2.529 1 97.81 44 GLY B O 1
ATOM 1138 N N . ARG B 1 45 ? 12.016 9.945 3.156 1 98.56 45 ARG B N 1
ATOM 1139 C CA . ARG B 1 45 ? 11.18 8.852 2.682 1 98.56 45 ARG B CA 1
ATOM 1140 C C . ARG B 1 45 ? 10.078 9.367 1.757 1 98.56 45 ARG B C 1
ATOM 1142 O O . ARG B 1 45 ? 9.758 10.562 1.773 1 98.56 45 ARG B O 1
ATOM 1149 N N . GLU B 1 46 ? 9.633 8.547 0.862 1 98.69 46 GLU B N 1
ATOM 1150 C CA . GLU B 1 46 ? 8.359 8.758 0.181 1 98.69 46 GLU B CA 1
ATOM 1151 C C . GLU B 1 46 ? 7.211 8.094 0.934 1 98.69 46 GLU B C 1
ATOM 1153 O O . GLU B 1 46 ? 7.336 6.953 1.387 1 98.69 46 GLU B O 1
ATOM 1158 N N . VAL B 1 47 ? 6.078 8.766 1.057 1 98.94 47 VAL B N 1
ATOM 1159 C CA . VAL B 1 47 ? 4.996 8.258 1.893 1 98.94 47 VAL B CA 1
ATOM 1160 C C . VAL B 1 47 ? 3.775 7.953 1.027 1 98.94 47 VAL B C 1
ATOM 1162 O O . VAL B 1 47 ? 3.359 8.781 0.216 1 98.94 47 VAL B O 1
ATOM 1165 N N . PHE B 1 48 ? 3.184 6.781 1.15 1 98.94 48 PHE B N 1
ATOM 1166 C CA . PHE B 1 48 ? 1.956 6.355 0.489 1 98.94 48 PHE B CA 1
ATOM 1167 C C . PHE B 1 48 ? 0.918 5.906 1.511 1 98.94 48 PHE B C 1
ATOM 1169 O O . PHE B 1 48 ? 1.162 4.977 2.283 1 98.94 48 PHE B O 1
ATOM 1176 N N . PHE B 1 49 ? -0.199 6.57 1.612 1 98.94 49 PHE B N 1
ATOM 1177 C CA . PHE B 1 49 ? -1.352 6.148 2.4 1 98.94 49 PHE B CA 1
ATOM 1178 C C . PHE B 1 49 ? -2.307 5.312 1.558 1 98.94 49 PHE B C 1
ATOM 1180 O O . PHE B 1 49 ? -2.865 5.801 0.572 1 98.94 49 PHE B O 1
ATOM 1187 N N . THR B 1 50 ? -2.539 4.129 1.91 1 98.88 50 THR B N 1
ATOM 1188 C CA . THR B 1 50 ? -3.549 3.291 1.275 1 98.88 50 THR B CA 1
ATOM 1189 C C . THR B 1 50 ? -4.707 3.02 2.232 1 98.88 50 THR B C 1
ATOM 1191 O O . THR B 1 50 ? -4.562 2.254 3.188 1 98.88 50 THR B O 1
ATOM 1194 N N . ILE B 1 51 ? -5.855 3.633 1.925 1 98.69 51 ILE B N 1
ATOM 1195 C CA . ILE B 1 51 ? -7.023 3.48 2.785 1 98.69 51 ILE B CA 1
ATOM 1196 C C . ILE B 1 51 ? -7.746 2.18 2.449 1 98.69 51 ILE B C 1
ATOM 1198 O O . ILE B 1 51 ? -8.102 1.938 1.293 1 98.69 51 ILE B O 1
ATOM 1202 N N . VAL B 1 52 ? -7.926 1.361 3.439 1 98.19 52 VAL B N 1
ATOM 1203 C CA . VAL B 1 52 ? -8.547 0.072 3.154 1 98.19 52 VAL B CA 1
ATOM 1204 C C . VAL B 1 52 ? -9.953 0.032 3.754 1 98.19 52 VAL B C 1
ATOM 1206 O O . VAL B 1 52 ? -10.766 -0.822 3.393 1 98.19 52 VAL B O 1
ATOM 1209 N N . LYS B 1 53 ? -10.219 0.894 4.633 1 97.94 53 LYS B N 1
ATOM 1210 C CA . LYS B 1 53 ? -11.539 1.072 5.215 1 97.94 53 LYS B CA 1
ATOM 1211 C C . LYS B 1 53 ? -11.742 2.506 5.691 1 97.94 53 LYS B C 1
ATOM 1213 O O . LYS B 1 53 ? -10.844 3.096 6.301 1 97.94 53 LYS B O 1
ATOM 1218 N N . GLY B 1 54 ? -12.867 3.037 5.402 1 98.19 54 GLY B N 1
ATOM 1219 C CA . GLY B 1 54 ? -13.289 4.305 5.98 1 98.19 54 GLY B CA 1
ATOM 1220 C C . GLY B 1 54 ? -12.797 5.508 5.195 1 98.19 54 GLY B C 1
ATOM 1221 O O . GLY B 1 54 ? -12.578 5.418 3.988 1 98.19 54 GLY B O 1
ATOM 1222 N N . THR B 1 55 ? -12.898 6.684 5.82 1 98.75 55 THR B N 1
ATOM 1223 C CA . THR B 1 55 ? -12.523 7.973 5.254 1 98.75 55 THR B CA 1
ATOM 1224 C C . THR B 1 55 ? -11.695 8.781 6.242 1 98.75 55 THR B C 1
ATOM 1226 O O . THR B 1 55 ? -12.062 8.914 7.41 1 98.75 55 THR B O 1
ATOM 1229 N N . VAL B 1 56 ? -10.555 9.297 5.766 1 98.88 56 VAL B N 1
ATOM 1230 C CA . VAL B 1 56 ? -9.695 10.133 6.605 1 98.88 56 VAL B CA 1
ATOM 1231 C C . VAL B 1 56 ? -9.453 11.477 5.926 1 98.88 56 VAL B C 1
ATOM 1233 O O . VAL B 1 56 ? -9.578 11.594 4.703 1 98.88 56 VAL B O 1
ATOM 1236 N N . GLU B 1 57 ? -9.203 12.398 6.691 1 98.88 57 GLU B N 1
ATOM 1237 C CA . GLU B 1 57 ? -8.664 13.68 6.246 1 98.88 57 GLU B CA 1
ATOM 1238 C C . GLU B 1 57 ? -7.172 13.789 6.555 1 98.88 57 GLU B C 1
ATOM 1240 O O . GLU B 1 57 ? -6.762 13.672 7.711 1 98.88 57 GLU B O 1
ATOM 1245 N N . VAL B 1 58 ? -6.395 13.984 5.523 1 98.94 58 VAL B N 1
ATOM 1246 C CA . VAL B 1 58 ? -4.949 14.156 5.641 1 98.94 58 VAL B CA 1
ATOM 1247 C C . VAL B 1 58 ? -4.578 15.617 5.363 1 98.94 58 VAL B C 1
ATOM 1249 O O . VAL B 1 58 ? -4.926 16.156 4.312 1 98.94 58 VAL B O 1
ATOM 1252 N N . THR B 1 59 ? -3.908 16.188 6.293 1 98.94 59 THR B N 1
ATOM 1253 C CA . THR B 1 59 ? -3.459 17.578 6.117 1 98.94 59 THR B CA 1
ATOM 1254 C C . THR B 1 59 ? -1.943 17.625 5.945 1 98.94 59 THR B C 1
ATOM 1256 O O . THR B 1 59 ? -1.2 17.078 6.766 1 98.94 59 THR B O 1
ATOM 1259 N N . LEU B 1 60 ? -1.549 18.25 4.809 1 98.88 60 LEU B N 1
ATOM 1260 C CA . LEU B 1 60 ? -0.128 18.406 4.512 1 98.88 60 LEU B CA 1
ATOM 1261 C C . LEU B 1 60 ? 0.316 19.859 4.699 1 98.88 60 LEU B C 1
ATOM 1263 O O . LEU B 1 60 ? -0.309 20.781 4.172 1 98.88 60 LEU B O 1
ATOM 1267 N N . ASN B 1 61 ? 1.362 20.062 5.477 1 98.44 61 ASN B N 1
ATOM 1268 C CA . ASN B 1 61 ? 1.947 21.359 5.785 1 98.44 61 ASN B CA 1
ATOM 1269 C C . ASN B 1 61 ? 0.896 22.344 6.297 1 98.44 61 ASN B C 1
ATOM 1271 O O . ASN B 1 61 ? 0.858 23.5 5.867 1 98.44 61 ASN B O 1
ATOM 1275 N N . ASP B 1 62 ? -0.038 21.812 7.016 1 96.19 62 ASP B N 1
ATOM 1276 C CA . ASP B 1 62 ? -1.037 22.547 7.793 1 96.19 62 ASP B CA 1
ATOM 1277 C C . ASP B 1 62 ? -2.061 23.219 6.879 1 96.19 62 ASP B C 1
ATOM 1279 O O . ASP B 1 62 ? -3.055 23.766 7.352 1 96.19 62 ASP B O 1
ATOM 1283 N N . THR B 1 63 ? -1.875 23.109 5.602 1 96.5 63 THR B N 1
ATOM 1284 C CA . THR B 1 63 ? -2.76 23.891 4.754 1 96.5 63 THR B CA 1
ATOM 1285 C C . THR B 1 63 ? -3.418 23.016 3.693 1 96.5 63 THR B C 1
ATOM 1287 O O . THR B 1 63 ? -4.578 23.234 3.334 1 96.5 63 THR B O 1
ATOM 1290 N N . GLU B 1 64 ? -2.709 22.125 3.123 1 98.5 64 GLU B N 1
ATOM 1291 C CA . GLU B 1 64 ? -3.262 21.281 2.068 1 98.5 64 GLU B CA 1
ATOM 1292 C C . GLU B 1 64 ? -4.008 20.078 2.652 1 98.5 64 GLU B C 1
ATOM 1294 O O . GLU B 1 64 ? -3.408 19.234 3.318 1 98.5 64 GLU B O 1
ATOM 1299 N N . VAL B 1 65 ? -5.371 20.016 2.318 1 98.56 65 VAL B N 1
ATOM 1300 C CA . VAL B 1 65 ? -6.219 18.984 2.926 1 98.56 65 VAL B CA 1
ATOM 1301 C C . VAL B 1 65 ? -6.695 18.016 1.854 1 98.56 65 VAL B C 1
ATOM 1303 O O . VAL B 1 65 ? -7.176 18.422 0.796 1 98.56 65 VAL B O 1
ATOM 1306 N N . HIS B 1 66 ? -6.5 16.766 2.104 1 98.81 66 HIS B N 1
ATOM 1307 C CA . HIS B 1 66 ? -6.996 15.672 1.27 1 98.81 66 HIS B CA 1
ATOM 1308 C C . HIS B 1 66 ? -7.984 14.805 2.033 1 98.81 66 HIS B C 1
ATOM 1310 O O . HIS B 1 66 ? -7.633 14.203 3.053 1 98.81 66 HIS B O 1
ATOM 1316 N N . ARG B 1 67 ? -9.18 14.742 1.637 1 98.75 67 ARG B N 1
ATOM 1317 C CA . ARG B 1 67 ? -10.125 13.758 2.148 1 98.75 67 ARG B CA 1
ATOM 1318 C C . ARG B 1 67 ? -10.148 12.508 1.271 1 98.75 67 ARG B C 1
ATOM 1320 O O . ARG B 1 67 ? -10.602 12.555 0.127 1 98.75 67 ARG B O 1
ATOM 1327 N N . ILE B 1 68 ? -9.648 11.398 1.835 1 98.44 68 ILE B N 1
ATOM 1328 C CA . ILE B 1 68 ? -9.477 10.227 0.988 1 98.44 68 ILE B CA 1
ATOM 1329 C C . ILE B 1 68 ? -10.18 9.023 1.616 1 98.44 68 ILE B C 1
ATOM 1331 O O . ILE B 1 68 ? -10.305 8.945 2.84 1 98.44 68 ILE B O 1
ATOM 1335 N N . SER B 1 69 ? -10.664 8.172 0.765 1 98.25 69 SER B N 1
ATOM 1336 C CA . SER B 1 69 ? -11.367 6.949 1.147 1 98.25 69 SER B CA 1
ATOM 1337 C C . SER B 1 69 ? -10.797 5.734 0.418 1 98.25 69 SER B C 1
ATOM 1339 O O . SER B 1 69 ? -9.852 5.859 -0.359 1 98.25 69 SER B O 1
ATOM 1341 N N . THR B 1 70 ? -11.406 4.605 0.843 1 96.38 70 THR B N 1
ATOM 1342 C CA . THR B 1 70 ? -10.961 3.352 0.249 1 96.38 70 THR B CA 1
ATOM 1343 C C . THR B 1 70 ? -10.898 3.465 -1.271 1 96.38 70 THR B C 1
ATOM 1345 O O . THR B 1 70 ? -11.781 4.055 -1.893 1 96.38 70 THR B O 1
ATOM 1348 N N . GLY B 1 71 ? -9.82 2.98 -1.833 1 94.69 71 GLY B N 1
ATOM 1349 C CA . GLY B 1 71 ? -9.656 3.023 -3.277 1 94.69 71 GLY B CA 1
ATOM 1350 C C . GLY B 1 71 ? -8.727 4.129 -3.738 1 94.69 71 GLY B C 1
ATOM 1351 O O . GLY B 1 71 ? -8.414 4.227 -4.926 1 94.69 71 GLY B O 1
ATOM 1352 N N . THR B 1 72 ? -8.32 4.914 -2.826 1 97.38 72 THR B N 1
ATOM 1353 C CA . THR B 1 72 ? -7.402 6.008 -3.139 1 97.38 72 THR B CA 1
ATOM 1354 C C . THR B 1 72 ? -6.094 5.848 -2.373 1 97.38 72 THR B C 1
ATOM 1356 O O . THR B 1 72 ? -6.094 5.492 -1.192 1 97.38 72 THR B O 1
ATOM 1359 N N . VAL B 1 73 ? -4.996 6.074 -3.078 1 98.81 73 VAL B N 1
ATOM 1360 C CA . VAL B 1 73 ? -3.693 6.234 -2.441 1 98.81 73 VAL B CA 1
ATOM 1361 C C . VAL B 1 73 ? -3.293 7.707 -2.441 1 98.81 73 VAL B C 1
ATOM 1363 O O . VAL B 1 73 ? -3.477 8.406 -3.441 1 98.81 73 VAL B O 1
ATOM 1366 N N . LEU B 1 74 ? -2.85 8.195 -1.345 1 98.94 74 LEU B N 1
ATOM 1367 C CA . LEU B 1 74 ? -2.254 9.523 -1.289 1 98.94 74 LEU B CA 1
ATOM 1368 C C . LEU B 1 74 ? -0.735 9.438 -1.183 1 98.94 74 LEU B C 1
ATOM 1370 O O . LEU B 1 74 ? -0.209 8.805 -0.264 1 98.94 74 LEU B O 1
ATOM 1374 N N . HIS B 1 75 ? -0.072 9.992 -2.168 1 98.94 75 HIS B N 1
ATOM 1375 C CA . HIS B 1 75 ? 1.385 10.062 -2.164 1 98.94 75 HIS B CA 1
ATOM 1376 C C . HIS B 1 75 ? 1.866 11.477 -1.837 1 98.94 75 HIS B C 1
ATOM 1378 O O . HIS B 1 75 ? 1.327 12.453 -2.355 1 98.94 75 HIS B O 1
ATOM 1384 N N . PHE B 1 76 ? 2.887 11.539 -0.988 1 98.81 76 PHE B N 1
ATOM 1385 C CA . PHE B 1 76 ? 3.537 12.82 -0.734 1 98.81 76 PHE B CA 1
ATOM 1386 C C . PHE B 1 76 ? 4.957 12.609 -0.222 1 98.81 76 PHE B C 1
ATOM 1388 O O . PHE B 1 76 ? 5.281 11.547 0.308 1 98.81 76 PHE B O 1
ATOM 1395 N N . PRO B 1 77 ? 5.863 13.633 -0.425 1 98.69 77 PRO B N 1
ATOM 1396 C CA . PRO B 1 77 ? 7.215 13.516 0.123 1 98.69 77 PRO B CA 1
ATOM 1397 C C . PRO B 1 77 ? 7.242 13.562 1.649 1 98.69 77 PRO B C 1
ATOM 1399 O O . PRO B 1 77 ? 6.465 14.297 2.262 1 98.69 77 PRO B O 1
ATOM 1402 N N . GLY B 1 78 ? 8.125 12.789 2.232 1 98.75 78 GLY B N 1
ATOM 1403 C CA . GLY B 1 78 ? 8.188 12.633 3.678 1 98.75 78 GLY B CA 1
ATOM 1404 C C . GLY B 1 78 ? 8.602 13.898 4.395 1 98.75 78 GLY B C 1
ATOM 1405 O O . GLY B 1 78 ? 8.477 14 5.617 1 98.75 78 GLY B O 1
ATOM 1406 N N . GLU B 1 79 ? 9.055 14.898 3.672 1 98.75 79 GLU B N 1
ATOM 1407 C CA . GLU B 1 79 ? 9.43 16.188 4.23 1 98.75 79 GLU B CA 1
ATOM 1408 C C . GLU B 1 79 ? 8.195 17 4.625 1 98.75 79 GLU B C 1
ATOM 1410 O O . GLU B 1 79 ? 8.281 17.891 5.473 1 98.75 79 GLU B O 1
ATOM 1415 N N . ALA B 1 80 ? 7.102 16.703 3.979 1 98.75 80 ALA B N 1
ATOM 1416 C CA . ALA B 1 80 ? 5.867 17.406 4.332 1 98.75 80 ALA B CA 1
ATOM 1417 C C . ALA B 1 80 ? 5.375 16.969 5.711 1 98.75 80 ALA B C 1
ATOM 1419 O O . ALA B 1 80 ? 5.344 15.781 6.027 1 98.75 80 ALA B O 1
ATOM 1420 N N . HIS B 1 81 ? 5.035 17.969 6.5 1 98.88 81 HIS B N 1
ATOM 1421 C CA . HIS B 1 81 ? 4.367 17.641 7.75 1 98.88 81 HIS B CA 1
ATOM 1422 C C . HIS B 1 81 ? 2.961 17.109 7.496 1 98.88 81 HIS B C 1
ATOM 1424 O O . HIS B 1 81 ? 2.193 17.703 6.738 1 98.88 81 HIS B O 1
ATOM 1430 N N . VAL B 1 82 ? 2.654 16 8.164 1 98.94 82 VAL B N 1
ATOM 1431 C CA . VAL B 1 82 ? 1.375 15.352 7.91 1 98.94 82 VAL B CA 1
ATOM 1432 C C . VAL B 1 82 ? 0.617 15.172 9.227 1 98.94 82 VAL B C 1
ATOM 1434 O O . VAL B 1 82 ? 1.214 14.844 10.25 1 98.94 82 VAL B O 1
ATOM 1437 N N . SER B 1 83 ? -0.648 15.43 9.219 1 98.94 83 SER B N 1
ATOM 1438 C CA . SER B 1 83 ? -1.599 15.023 10.25 1 98.94 83 SER B CA 1
ATOM 1439 C C . SER B 1 83 ? -2.801 14.312 9.641 1 98.94 83 SER B C 1
ATOM 1441 O O . SER B 1 83 ? -3.123 14.516 8.469 1 98.94 83 SER B O 1
ATOM 1443 N N . VAL B 1 84 ? -3.449 13.445 10.438 1 98.94 84 VAL B N 1
ATOM 1444 C CA . VAL B 1 84 ? -4.562 12.648 9.938 1 98.94 84 VAL B CA 1
ATOM 1445 C C . VAL B 1 84 ? -5.73 12.719 10.922 1 98.94 84 VAL B C 1
ATOM 1447 O O . VAL B 1 84 ? -5.531 12.648 12.133 1 98.94 84 VAL B O 1
ATOM 1450 N N . LYS B 1 85 ? -6.879 12.852 10.422 1 98.88 85 LYS B N 1
ATOM 1451 C CA . LYS B 1 85 ? -8.117 12.727 11.188 1 98.88 85 LYS B CA 1
ATOM 1452 C C . LYS B 1 85 ? -9.055 11.703 10.555 1 98.88 85 LYS B C 1
ATOM 1454 O O . LYS B 1 85 ? -9.305 11.742 9.344 1 98.88 85 LYS B O 1
ATOM 1459 N N . ALA B 1 86 ? -9.555 10.789 11.422 1 98.88 86 ALA B N 1
ATOM 1460 C CA . ALA B 1 86 ? -10.539 9.836 10.914 1 98.88 86 ALA B CA 1
ATOM 1461 C C . ALA B 1 86 ? -11.945 10.445 10.922 1 98.88 86 ALA B C 1
ATOM 1463 O O . ALA B 1 86 ? -12.5 10.727 11.984 1 98.88 86 ALA B O 1
ATOM 1464 N N . ILE B 1 87 ? -12.461 10.617 9.742 1 98.75 87 ILE B N 1
ATOM 1465 C CA . ILE B 1 87 ? -13.836 11.102 9.617 1 98.75 87 ILE B CA 1
ATOM 1466 C C . ILE B 1 87 ? -14.805 9.984 9.984 1 98.75 87 ILE B C 1
ATOM 1468 O O . ILE B 1 87 ? -15.828 10.227 10.633 1 98.75 87 ILE B O 1
ATOM 1472 N N . GLU B 1 88 ? -14.492 8.766 9.562 1 98.69 88 GLU B N 1
ATOM 1473 C CA . GLU B 1 88 ? -15.102 7.496 9.938 1 98.69 88 GLU B CA 1
ATOM 1474 C C . GLU B 1 88 ? -14.086 6.559 10.586 1 98.69 88 GLU B C 1
ATOM 1476 O O . GLU B 1 88 ? -12.875 6.773 10.469 1 98.69 88 GLU B O 1
ATOM 1481 N N . GLU B 1 89 ? -14.648 5.512 11.227 1 98.75 89 GLU B N 1
ATOM 1482 C CA . GLU B 1 89 ? -13.734 4.438 11.602 1 98.75 89 GLU B CA 1
ATOM 1483 C C . GLU B 1 89 ? -12.953 3.938 10.391 1 98.75 89 GLU B C 1
ATOM 1485 O O . GLU B 1 89 ? -13.531 3.625 9.352 1 98.75 89 GLU B O 1
ATOM 1490 N N . SER B 1 90 ? -11.602 3.955 10.562 1 98.69 90 SER B N 1
ATOM 1491 C CA . SER B 1 90 ? -10.789 3.754 9.367 1 98.69 90 SER B CA 1
ATOM 1492 C C . SER B 1 90 ? -9.633 2.799 9.648 1 98.69 90 SER B C 1
ATOM 1494 O O . SER B 1 90 ? -9.102 2.76 10.758 1 98.69 90 SER B O 1
ATOM 1496 N N . ASP B 1 91 ? -9.273 2.047 8.625 1 98.44 91 ASP B N 1
ATOM 1497 C CA . ASP B 1 91 ? -8.07 1.232 8.539 1 98.44 91 ASP B CA 1
ATOM 1498 C C . ASP B 1 91 ? -7.242 1.604 7.312 1 98.44 91 ASP B C 1
ATOM 1500 O O . ASP B 1 91 ? -7.789 1.79 6.223 1 98.44 91 ASP B O 1
ATOM 1504 N N . PHE B 1 92 ? -5.953 1.775 7.555 1 98.69 92 PHE B N 1
ATOM 1505 C CA . PHE B 1 92 ? -5.137 2.104 6.391 1 98.69 92 PHE B CA 1
ATOM 1506 C C . PHE B 1 92 ? -3.691 1.678 6.609 1 98.69 92 PHE B C 1
ATOM 1508 O O . PHE B 1 92 ? -3.248 1.521 7.75 1 98.69 92 PHE B O 1
ATOM 1515 N N . PHE B 1 93 ? -3.008 1.362 5.535 1 98.88 93 PHE B N 1
ATOM 1516 C CA . PHE B 1 93 ? -1.583 1.053 5.523 1 98.88 93 PHE B CA 1
ATOM 1517 C C . PHE B 1 93 ? -0.772 2.258 5.059 1 98.88 93 PHE B C 1
ATOM 1519 O O . PHE B 1 93 ? -1.159 2.945 4.113 1 98.88 93 PHE B O 1
ATOM 1526 N N . VAL B 1 94 ? 0.296 2.553 5.781 1 98.94 94 VAL B N 1
ATOM 1527 C CA . VAL B 1 94 ? 1.243 3.586 5.371 1 98.94 94 VAL B CA 1
ATOM 1528 C C . VAL B 1 94 ? 2.557 2.939 4.941 1 98.94 94 VAL B C 1
ATOM 1530 O O . VAL B 1 94 ? 3.213 2.258 5.73 1 98.94 94 VAL B O 1
ATOM 1533 N N . TYR B 1 95 ? 2.846 3.09 3.67 1 98.94 95 TYR B N 1
ATOM 1534 C CA . TYR B 1 95 ? 4.141 2.684 3.133 1 98.94 95 TYR B CA 1
ATOM 1535 C C . TYR B 1 95 ? 5.133 3.838 3.168 1 98.94 95 TYR B C 1
ATOM 1537 O O . TYR B 1 95 ? 4.941 4.852 2.486 1 98.94 95 TYR B O 1
ATOM 1545 N N . LEU B 1 96 ? 6.121 3.789 3.992 1 98.94 96 LEU B N 1
ATOM 1546 C CA . LEU B 1 96 ? 7.242 4.727 4.012 1 98.94 96 LEU B CA 1
ATOM 1547 C C . LEU B 1 96 ? 8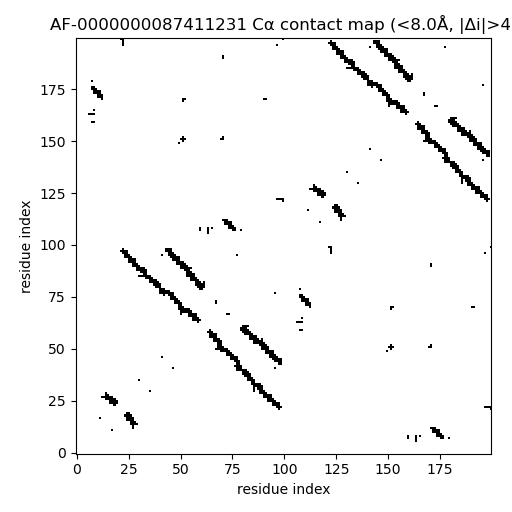.453 4.145 3.287 1 98.94 96 LEU B C 1
ATOM 1549 O O . LEU B 1 96 ? 9.18 3.32 3.848 1 98.94 96 LEU B O 1
ATOM 1553 N N . ILE B 1 97 ? 8.586 4.535 2.012 1 98.81 97 ILE B N 1
ATOM 1554 C CA . ILE B 1 97 ? 9.633 3.99 1.153 1 98.81 97 ILE B CA 1
ATOM 1555 C C . ILE B 1 97 ? 10.938 4.742 1.39 1 98.81 97 ILE B C 1
ATOM 1557 O O . ILE B 1 97 ? 10.992 5.965 1.222 1 98.81 97 ILE B O 1
ATOM 1561 N N . ASN B 1 98 ? 11.969 3.967 1.821 1 97.88 98 ASN B N 1
ATOM 1562 C CA . ASN B 1 98 ? 13.266 4.602 2.02 1 97.88 98 ASN B CA 1
ATOM 1563 C C . ASN B 1 98 ? 13.883 5.035 0.695 1 97.88 98 ASN B C 1
ATOM 1565 O O . ASN B 1 98 ? 14.008 4.234 -0.231 1 97.88 98 ASN B O 1
ATOM 1569 N N . ARG B 1 99 ? 14.227 6.297 0.617 1 95.62 99 ARG B N 1
ATOM 1570 C CA . ARG B 1 99 ? 14.844 6.797 -0.609 1 95.62 99 ARG B CA 1
ATOM 1571 C C . ARG B 1 99 ? 16.234 6.215 -0.798 1 95.62 99 ARG B C 1
ATOM 1573 O O . ARG B 1 99 ? 16.984 6.051 0.169 1 95.62 99 ARG B O 1
ATOM 1580 N N . GLN B 1 100 ? 16.516 5.852 -2.102 1 83.75 100 GLN B N 1
ATOM 1581 C CA . GLN B 1 100 ? 17.844 5.355 -2.455 1 83.75 100 GLN B CA 1
ATOM 1582 C C . GLN B 1 100 ? 18.844 6.508 -2.598 1 83.75 100 GLN B C 1
ATOM 1584 O O . GLN B 1 100 ? 18.469 7.617 -2.977 1 83.75 100 GLN B O 1
#

Organism: NCBI:txid2508867

Sequence (200 aa):
MKQVINPIGQEINTLGKVINNKELMLVHLHLKSGEQIPSHDHTGREVFFTIVKGTVEVTLNDTEVHRISTGTVLHFPGEAHVSVKAIEESDFFVYLINRQMKQVINPIGQEINTLGKVINNKELMLVHLHLKSGEQIPSHDHTGREVFFTIVKGTVEVTLNDTEVHRISTGTVLHFPGEAHVSVKAIEESDFFVYLINRQ

Solvent-accessible surface area (backbone atoms only — not comparable to full-atom values): 10290 Å² total; per-residue (Å²): 125,81,74,80,73,75,72,75,63,44,81,46,66,63,76,39,83,69,43,77,58,91,51,32,36,34,32,30,47,76,36,51,55,68,36,71,45,73,73,44,67,43,71,71,23,40,34,35,41,39,28,37,33,42,33,35,38,39,31,39,66,88,68,47,75,45,80,47,33,50,64,32,32,41,34,33,57,14,72,46,34,35,29,38,35,18,73,29,55,26,33,33,38,36,40,36,35,43,63,128,126,80,75,80,73,75,73,74,63,44,82,45,67,63,74,39,82,69,43,77,58,89,51,32,36,34,33,30,48,75,36,51,55,68,36,71,45,74,74,45,67,42,72,69,23,40,33,35,40,39,29,36,34,43,31,34,38,38,32,39,66,86,68,48,75,45,79,47,33,49,64,32,32,42,35,33,58,14,72,47,35,36,29,39,33,18,73,30,56,26,34,32,40,36,41,36,36,43,61,128

InterPro domains:
  IPR011051 RmlC-like cupin domain superfamily [SSF51182] (18-97)
  IPR013096 Cupin 2, conserved barrel [PF07883] (28-80)
  IPR014710 RmlC-like jelly roll fold [G3DSA:2.60.120.10] (7-99)

Radius of gyration: 17.1 Å; Cα contacts (8 Å, |Δi|>4): 570; chains: 2; bounding box: 34×70×32 Å

Secondary structure (DSSP, 8-state):
-------S-EEE--SEEEEESSSEEEEEEEE-TT-EEEEE--TTEEEEEEEEESEEEEEETTTEEEEEETT-EEEEETTS-EEEEESSSEEEEEEEEEP-/-------S-EEE--SEEEEESSSEEEEEEEE-TT-EEEEE--TTEEEEEEEEESEEEEEETTTEEEEEETT-EEEEETTS-EEEEESSSEEEEEEEEEP-

Foldseek 3Di:
DPPPPDDPDDDDDDAAFGDDDPWWTKGKDWDAAFDKDDKDFDAQWKKKKAWQAAWKWKDWQNHDIDIDHHPDIDIDHRPTIIMMHGNHGTIIMMITTHDD/DPPPPDDPDDDDDDAAFGDDDPWWTKGKDWDAAFDKDDKDFDAQWKKKKAWQAAWKWKDWQNHDIDIDHHPDIDIDHRPTIIMMHGNHGTIIMMITTHDD